Protein AF-A0AAD7NW38-F1 (afdb_monomer)

Organism: NCBI:txid1033252

Foldseek 3Di:
DDDPPDDDDPPDPPPVVPFKAFLLPQLALLLNLQQLLQVLVVQLCCCPVPVAHQQQQDSVQWIWGAPDPVRIHIGGDDSPDDPDPDDDDDDPPPPPQPDCLLQFALVCLVCVVPPPDDDDSLRVLSSSLSSLVCSQQQAALQSHGDPPRDPLSVCSRPDDHSVSNSVSNLVCLVDPDPDFGRNDDDPSRVLSSVLSNQSSPLSSVPDPDSSVSSVSNSVSSVVSSVVVVVPPPVVVVVSSVPHDDPDPPDPPPPPPPDDDDDDD

Solvent-accessible surface area (backbone atoms only — not comparable to full-atom values): 15874 Å² total; per-residue (Å²): 133,86,79,83,80,74,75,82,68,96,71,61,92,70,68,72,59,76,42,52,36,52,60,56,69,43,87,40,72,62,55,45,40,48,20,50,42,40,33,54,49,50,52,50,46,36,34,72,79,64,71,41,71,52,86,55,51,38,64,91,31,40,33,34,33,54,74,40,101,79,50,58,38,26,39,71,54,71,72,84,56,73,79,85,78,74,94,78,77,85,68,88,58,93,76,74,60,74,64,67,58,59,21,51,25,39,67,55,37,69,36,69,88,40,90,82,66,75,89,51,64,56,40,41,50,36,7,48,48,39,38,50,48,48,48,40,43,46,18,27,62,85,49,44,77,35,90,81,44,51,68,71,56,56,50,43,62,67,45,85,47,44,87,63,41,18,59,52,46,50,47,54,50,70,45,85,76,92,71,77,50,60,35,41,64,72,69,60,24,57,53,51,54,50,45,51,52,54,46,36,52,53,56,56,61,68,65,98,48,50,68,62,47,49,50,52,48,44,50,52,40,52,52,49,47,49,49,63,63,67,51,74,46,83,62,52,73,53,54,72,68,68,57,77,75,83,72,76,78,73,80,76,79,80,78,83,75,83,78,88,89,84,88,133

Nearest PDB structures (foldseek):
  6bfn-assembly2_B  TM=5.832E-01  e=2.012E-02  Homo sapiens
  7bmk-assembly1_B  TM=5.211E-01  e=1.143E-02  Homo sapiens
  6o8b-assembly1_B  TM=5.055E-01  e=2.740E-02  Homo sapiens
  6o8b-assembly1_A  TM=5.257E-01  e=6.913E-02  Homo sapiens
  3q4t-assembly1_A  TM=5.258E-01  e=7.662E-02  Homo sapiens

Sequence (264 aa):
MAVEIEPLPCHSPLVQRSRNLRLENARSAMDLLVALRDVASALKQLFVEHQILHRHITYDNVLIRSGADSGVAGVVVDLDFPNPTEGSSRTSTGLGLCDSLAFQSAKRLTNRVSHAHKHTLQEDLESLFCVLCWTCYGYDHTGGPDKYRPDWMETWITTRHAETAAPKKKSFLSTPSSSHINRYIGCQRDIMEDIIEQLRQTVKRNSSDPEKDCARFLTVVEEGIEEIRGERCGCVLQCNKALPSVVPCKPSELATTNSPDCIA

Radius of gyration: 20.19 Å; Cα contacts (8 Å, |Δi|>4): 301; chains: 1; bounding box: 56×66×52 Å

pLDDT: mean 74.21, std 22.45, range [25.02, 97.31]

InterPro domains:
  IPR011009 Protein kinase-like domain superfamily [SSF56112] (29-142)
  IPR040976 Fungal-type protein kinase [PF17667] (14-136)

Structure (mmCIF, N/CA/C/O backbone):
data_AF-A0AAD7NW38-F1
#
_entry.id   AF-A0AAD7NW38-F1
#
loop_
_atom_site.group_PDB
_atom_site.id
_atom_site.type_symbol
_atom_site.label_atom_id
_atom_site.label_alt_id
_atom_site.label_comp_id
_atom_site.label_asym_id
_atom_site.label_entity_id
_atom_site.label_seq_id
_atom_site.pdbx_PDB_ins_code
_atom_site.Cartn_x
_atom_site.Cartn_y
_atom_site.Cartn_z
_atom_site.occupancy
_atom_site.B_iso_or_equiv
_atom_site.auth_seq_id
_atom_site.auth_comp_id
_atom_site.auth_asym_id
_atom_site.auth_atom_id
_atom_site.pdbx_PDB_model_num
ATOM 1 N N . MET A 1 1 ? -20.690 -10.512 4.312 1.00 32.09 1 MET A N 1
ATOM 2 C CA . MET A 1 1 ? -19.690 -11.513 3.889 1.00 32.09 1 MET A CA 1
ATOM 3 C C . MET A 1 1 ? -18.792 -11.713 5.093 1.00 32.09 1 MET A C 1
ATOM 5 O O . MET A 1 1 ? -18.239 -10.727 5.555 1.00 32.09 1 MET A O 1
ATOM 9 N N . ALA A 1 2 ? -18.811 -12.896 5.707 1.00 25.02 2 ALA A N 1
ATOM 10 C CA . ALA A 1 2 ? -18.073 -13.143 6.941 1.00 25.02 2 ALA A CA 1
ATOM 11 C C . ALA A 1 2 ? -16.573 -13.169 6.634 1.00 25.02 2 ALA A C 1
ATOM 13 O O . ALA A 1 2 ? -16.150 -13.857 5.708 1.00 25.02 2 ALA A O 1
ATOM 14 N N . VAL A 1 3 ? -15.791 -12.406 7.386 1.00 35.28 3 VAL A N 1
ATOM 15 C CA . VAL A 1 3 ? -14.337 -12.523 7.365 1.00 35.28 3 VAL A CA 1
ATOM 16 C C . VAL A 1 3 ? -13.968 -13.678 8.271 1.00 35.28 3 VAL A C 1
ATOM 18 O O . VAL A 1 3 ? -14.223 -13.656 9.473 1.00 35.28 3 VAL A O 1
ATOM 21 N N . GLU A 1 4 ? -13.404 -14.718 7.669 1.00 31.94 4 GLU A N 1
ATOM 22 C CA . GLU A 1 4 ? -12.743 -15.783 8.407 1.00 31.94 4 GLU A CA 1
ATOM 23 C C . GLU A 1 4 ? -11.453 -15.230 9.013 1.00 31.94 4 GLU A C 1
ATOM 25 O O . GLU A 1 4 ? -10.380 -15.261 8.408 1.00 31.94 4 GLU A O 1
ATOM 30 N N . ILE A 1 5 ? -11.561 -14.731 10.241 1.00 40.12 5 ILE A N 1
ATOM 31 C CA . ILE A 1 5 ? -10.432 -14.714 11.164 1.00 40.12 5 ILE A CA 1
ATOM 32 C C . ILE A 1 5 ? -10.337 -16.146 11.698 1.00 40.12 5 ILE A C 1
ATOM 34 O O . ILE A 1 5 ? -10.954 -16.475 12.708 1.00 40.12 5 ILE A O 1
ATOM 38 N N . GLU A 1 6 ? -9.651 -17.036 10.976 1.00 35.94 6 GLU A N 1
ATOM 39 C CA . GLU A 1 6 ? -9.390 -18.385 11.488 1.00 35.94 6 GLU A CA 1
ATOM 40 C C . GLU A 1 6 ? -8.387 -18.297 12.652 1.00 35.94 6 GLU A C 1
ATOM 42 O O . GLU A 1 6 ? -7.235 -17.907 12.430 1.00 35.94 6 GLU A O 1
ATOM 47 N N . PRO A 1 7 ? -8.754 -18.689 13.887 1.00 32.47 7 PRO A N 1
ATOM 48 C CA . PRO A 1 7 ? -7.751 -19.039 14.879 1.00 32.47 7 PRO A CA 1
ATOM 49 C C . PRO A 1 7 ? -7.033 -20.293 14.377 1.00 32.47 7 PRO A C 1
ATOM 51 O O . PRO A 1 7 ? -7.692 -21.279 14.049 1.00 32.47 7 PRO A O 1
ATOM 54 N N . LEU A 1 8 ? -5.698 -20.256 14.301 1.00 37.16 8 LEU A N 1
ATOM 55 C CA . LEU A 1 8 ? -4.876 -21.400 13.893 1.00 37.16 8 LEU A CA 1
ATOM 56 C C . LEU A 1 8 ? -5.304 -22.657 14.674 1.00 37.16 8 LEU A C 1
ATOM 58 O O . LEU A 1 8 ? -5.052 -22.733 15.881 1.00 37.16 8 LEU A O 1
ATOM 62 N N . PRO A 1 9 ? -5.918 -23.665 14.024 1.00 34.34 9 PRO A N 1
ATOM 63 C CA . PRO A 1 9 ? -6.120 -24.954 14.652 1.00 34.34 9 PRO A CA 1
ATOM 64 C C . PRO A 1 9 ? -4.741 -25.574 14.853 1.00 34.34 9 PRO A C 1
ATOM 66 O O . PRO A 1 9 ? -3.885 -25.534 13.970 1.00 34.34 9 PRO A O 1
ATOM 69 N N . CYS A 1 10 ? -4.526 -26.180 16.011 1.00 33.19 10 CYS A N 1
ATOM 70 C CA . CYS A 1 10 ? -3.292 -26.838 16.444 1.00 33.19 10 CYS A CA 1
ATOM 71 C C . CYS A 1 10 ? -2.866 -28.069 15.604 1.00 33.19 10 CYS A C 1
ATOM 73 O O . CYS A 1 10 ? -2.115 -28.920 16.078 1.00 33.19 10 CYS A O 1
ATOM 75 N N . HIS A 1 11 ? -3.289 -28.169 14.344 1.00 37.94 11 HIS A N 1
ATOM 76 C CA . HIS A 1 11 ? -2.992 -29.275 13.447 1.00 37.94 11 HIS A CA 1
ATOM 77 C C . HIS A 1 11 ? -2.097 -28.818 12.285 1.00 37.94 11 HIS A C 1
ATOM 79 O O . HIS A 1 11 ? -2.542 -28.248 11.297 1.00 37.94 11 HIS A O 1
ATOM 85 N N . SER A 1 12 ? -0.806 -29.138 12.422 1.00 35.50 12 SER A N 1
ATOM 86 C CA . SER A 1 12 ? 0.178 -29.291 11.338 1.00 35.50 12 SER A CA 1
ATOM 87 C C . SER A 1 12 ? 0.488 -28.033 10.489 1.00 35.50 12 SER A C 1
ATOM 89 O O . SER A 1 12 ? -0.132 -27.819 9.446 1.00 35.50 12 SER A O 1
ATOM 91 N N . PRO A 1 13 ? 1.573 -27.287 10.801 1.00 42.47 13 PRO A N 1
ATOM 92 C CA . PRO A 1 13 ? 2.053 -26.096 10.065 1.00 42.47 13 PRO A CA 1
ATOM 93 C C . PRO A 1 13 ? 2.383 -26.279 8.567 1.00 42.47 13 PRO A C 1
ATOM 95 O O . PRO A 1 13 ? 2.829 -25.335 7.908 1.00 42.47 13 PRO A O 1
ATOM 98 N N . LEU A 1 14 ? 2.243 -27.494 8.035 1.00 37.75 14 LEU A N 1
ATOM 99 C CA . LEU A 1 14 ? 2.680 -27.887 6.697 1.00 37.75 14 LEU A CA 1
ATOM 100 C C . LEU A 1 14 ? 1.544 -27.916 5.663 1.00 37.75 14 LEU A C 1
ATOM 102 O O . LEU A 1 14 ? 1.830 -27.784 4.478 1.00 37.75 14 LEU A O 1
ATOM 106 N N . VAL A 1 15 ? 0.276 -28.029 6.076 1.00 39.69 15 VAL A N 1
ATOM 107 C CA . VAL A 1 15 ? -0.856 -28.187 5.133 1.00 39.69 15 VAL A CA 1
ATOM 108 C C . VAL A 1 15 ? -1.467 -26.839 4.719 1.00 39.69 15 VAL A C 1
ATOM 110 O O . VAL A 1 15 ? -1.897 -26.671 3.581 1.00 39.69 15 VAL A O 1
ATOM 113 N N . GLN A 1 16 ? -1.447 -25.831 5.598 1.00 41.38 16 GLN A N 1
ATOM 114 C CA . GLN A 1 16 ? -2.029 -24.504 5.324 1.00 41.38 16 GLN A CA 1
ATOM 115 C C . GLN A 1 16 ? -1.111 -23.612 4.463 1.00 41.38 16 GLN A C 1
ATOM 117 O O . GLN A 1 16 ? -1.579 -22.731 3.743 1.00 41.38 16 GLN A O 1
ATOM 122 N N . ARG A 1 17 ? 0.204 -23.888 4.454 1.00 43.59 17 ARG A N 1
ATOM 123 C CA . ARG A 1 17 ? 1.192 -23.198 3.601 1.00 43.59 17 ARG A CA 1
ATOM 124 C C . ARG A 1 17 ? 1.035 -23.493 2.107 1.00 43.59 17 ARG A C 1
ATOM 126 O O . ARG A 1 17 ? 1.549 -22.736 1.296 1.00 43.59 17 ARG A O 1
ATOM 133 N N . SER A 1 18 ? 0.317 -24.549 1.727 1.00 49.69 18 SER A N 1
ATOM 134 C CA . SER A 1 18 ? 0.239 -25.007 0.334 1.00 49.69 18 SER A CA 1
ATOM 135 C C . SER A 1 18 ? -0.672 -24.160 -0.568 1.00 49.69 18 SER A C 1
ATOM 137 O O . SER A 1 18 ? -0.635 -24.340 -1.782 1.00 49.69 18 SER A O 1
ATOM 139 N N . ARG A 1 19 ? -1.491 -23.249 -0.014 1.00 65.19 19 ARG A N 1
ATOM 140 C CA . ARG A 1 19 ? -2.414 -22.388 -0.792 1.00 65.19 19 ARG A CA 1
ATOM 141 C C . ARG A 1 19 ? -2.110 -20.893 -0.724 1.00 65.19 19 ARG A C 1
ATOM 143 O O . ARG A 1 19 ? -2.728 -20.126 -1.461 1.00 65.19 19 ARG A O 1
ATOM 150 N N . ASN A 1 20 ? -1.187 -20.485 0.143 1.00 80.19 20 ASN A N 1
ATOM 151 C CA . ASN A 1 20 ? -0.827 -19.085 0.319 1.00 80.19 20 ASN A CA 1
ATOM 152 C C . ASN A 1 20 ? 0.439 -18.775 -0.482 1.00 80.19 20 ASN A C 1
ATOM 154 O O . ASN A 1 20 ? 1.489 -19.381 -0.282 1.00 80.19 20 ASN A O 1
ATOM 158 N N . LEU A 1 21 ? 0.320 -17.816 -1.385 1.00 81.81 21 LEU A N 1
ATOM 159 C CA . LEU A 1 21 ? 1.383 -17.269 -2.203 1.00 81.81 21 LEU A CA 1
ATOM 160 C C . LEU A 1 21 ? 1.809 -15.927 -1.616 1.00 81.81 21 LEU A C 1
ATOM 162 O O . LEU A 1 21 ? 0.999 -15.170 -1.088 1.00 81.81 21 LEU A O 1
ATOM 166 N N . ARG A 1 22 ? 3.095 -15.622 -1.720 1.00 84.06 22 ARG A N 1
ATOM 167 C CA . ARG A 1 22 ? 3.600 -14.282 -1.419 1.00 84.06 22 ARG A CA 1
ATOM 168 C C . ARG A 1 22 ? 3.262 -13.313 -2.570 1.00 84.06 22 ARG A C 1
ATOM 170 O O . ARG A 1 22 ? 2.998 -13.762 -3.689 1.00 84.06 22 ARG A O 1
ATOM 177 N N . LEU A 1 23 ? 3.255 -12.005 -2.307 1.00 85.12 23 LEU A N 1
ATOM 178 C CA . LEU A 1 23 ? 2.785 -10.989 -3.264 1.00 85.12 23 LEU A CA 1
ATOM 179 C C . LEU A 1 23 ? 3.614 -10.899 -4.559 1.00 85.12 23 LEU A C 1
ATOM 181 O O . LEU A 1 23 ? 3.056 -10.617 -5.617 1.00 85.12 23 LEU A O 1
ATOM 185 N N . GLU A 1 24 ? 4.914 -11.194 -4.528 1.00 80.69 24 GLU A N 1
ATOM 186 C CA . GLU A 1 24 ? 5.760 -11.305 -5.725 1.00 80.69 24 GLU A CA 1
ATOM 187 C C . GLU A 1 24 ? 5.318 -12.422 -6.669 1.00 80.69 24 GLU A C 1
ATOM 189 O O . GLU A 1 24 ? 5.590 -12.341 -7.866 1.00 80.69 24 GLU A O 1
ATOM 194 N N . ASN A 1 25 ? 4.588 -13.415 -6.159 1.00 83.94 25 ASN A N 1
ATOM 195 C CA . ASN A 1 25 ? 4.027 -14.508 -6.948 1.00 83.94 25 ASN A CA 1
ATOM 196 C C . ASN A 1 25 ? 2.603 -14.207 -7.453 1.00 83.94 25 ASN A C 1
ATOM 198 O O . ASN A 1 25 ? 1.947 -15.099 -7.997 1.00 83.94 25 ASN A O 1
ATOM 202 N N . ALA A 1 26 ? 2.103 -12.974 -7.285 1.00 85.31 26 ALA A N 1
ATOM 203 C CA . ALA A 1 26 ? 0.862 -12.536 -7.919 1.00 85.31 26 ALA A CA 1
ATOM 204 C C . ALA A 1 26 ? 0.974 -12.691 -9.441 1.00 85.31 26 ALA A C 1
ATOM 206 O O . ALA A 1 26 ? 1.888 -12.137 -10.056 1.00 85.31 26 ALA A O 1
ATOM 207 N N . ARG A 1 27 ? 0.024 -13.411 -10.050 1.00 82.38 27 ARG A N 1
ATOM 208 C CA . ARG A 1 27 ? 0.042 -13.718 -11.491 1.00 82.38 27 ARG A CA 1
ATOM 209 C C . ARG A 1 27 ? -0.454 -12.565 -12.355 1.00 82.38 27 ARG A C 1
ATOM 211 O O . ARG A 1 27 ? -0.491 -12.685 -13.567 1.00 82.38 27 ARG A O 1
ATOM 218 N N . SER A 1 28 ? -0.943 -11.484 -11.770 1.00 88.06 28 SER A N 1
ATOM 219 C CA . SER A 1 28 ? -1.396 -10.318 -12.522 1.00 88.06 28 SER A CA 1
ATOM 220 C C . SER A 1 28 ? -1.527 -9.117 -11.595 1.00 88.06 28 SER A C 1
ATOM 222 O O . SER A 1 28 ? -1.593 -9.271 -10.373 1.00 88.06 28 SER A O 1
ATOM 224 N N . ALA A 1 29 ? -1.617 -7.924 -12.185 1.00 91.62 29 ALA A N 1
ATOM 225 C CA . ALA A 1 29 ? -2.003 -6.718 -11.460 1.00 91.62 29 ALA A CA 1
ATOM 226 C C . ALA A 1 29 ? -3.375 -6.893 -10.780 1.00 91.62 29 ALA A C 1
ATOM 228 O O . ALA A 1 29 ? -3.543 -6.492 -9.634 1.00 91.62 29 ALA A O 1
ATOM 229 N N . MET A 1 30 ? -4.312 -7.595 -11.433 1.00 90.94 30 MET A N 1
ATOM 230 C CA . MET A 1 30 ? -5.616 -7.946 -10.860 1.00 90.94 30 MET A CA 1
ATOM 231 C C . MET A 1 30 ? -5.479 -8.756 -9.564 1.00 90.94 30 MET A C 1
ATOM 233 O O . MET A 1 30 ? -6.071 -8.389 -8.554 1.00 90.94 30 MET A O 1
ATOM 237 N N . ASP A 1 31 ? -4.675 -9.827 -9.566 1.00 90.19 31 ASP A N 1
ATOM 238 C CA . ASP A 1 31 ? -4.466 -10.667 -8.375 1.00 90.19 31 ASP A CA 1
ATOM 239 C C . ASP A 1 31 ? -3.862 -9.847 -7.219 1.00 90.19 31 ASP A C 1
ATOM 241 O O . ASP A 1 31 ? -4.254 -10.021 -6.064 1.00 90.19 31 ASP A O 1
ATOM 245 N N . LEU A 1 32 ? -2.939 -8.925 -7.526 1.00 93.12 32 LEU A N 1
ATOM 246 C CA . LEU A 1 32 ? -2.335 -8.039 -6.530 1.00 93.12 32 LEU A CA 1
ATOM 247 C C . LEU A 1 32 ? -3.345 -7.033 -5.959 1.00 93.12 32 LEU A C 1
ATOM 249 O O . LEU A 1 32 ? -3.402 -6.863 -4.742 1.00 93.12 32 LEU A O 1
ATOM 253 N N . LEU A 1 33 ? -4.145 -6.379 -6.805 1.00 94.50 33 LEU A N 1
ATOM 254 C CA . LEU A 1 33 ? -5.143 -5.403 -6.356 1.00 94.50 33 LEU A CA 1
ATOM 255 C C . LEU A 1 33 ? -6.278 -6.062 -5.569 1.00 94.50 33 LEU A C 1
ATOM 257 O O . LEU A 1 33 ? -6.704 -5.521 -4.552 1.00 94.50 33 LEU A O 1
ATOM 261 N N . VAL A 1 34 ? -6.727 -7.251 -5.978 1.00 92.94 34 VAL A N 1
ATOM 262 C CA . VAL A 1 34 ? -7.696 -8.046 -5.208 1.00 92.94 34 VAL A CA 1
ATOM 263 C C . VAL A 1 34 ? -7.133 -8.370 -3.826 1.00 92.94 34 VAL A C 1
ATOM 265 O O . VAL A 1 34 ? -7.813 -8.150 -2.824 1.00 92.94 34 VAL A O 1
ATOM 268 N N . ALA A 1 35 ? -5.874 -8.811 -3.751 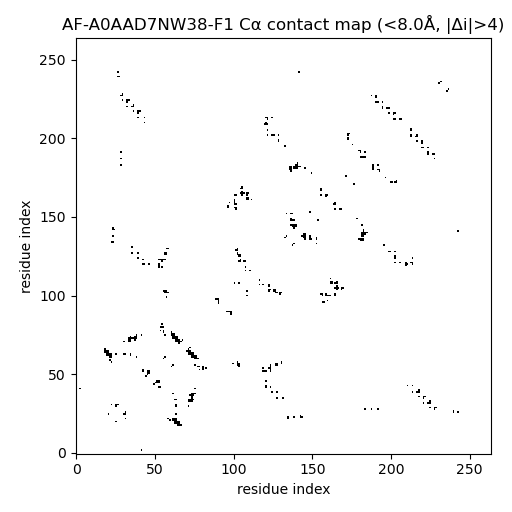1.00 92.94 35 ALA A N 1
ATOM 269 C CA . ALA A 1 35 ? -5.244 -9.088 -2.468 1.00 92.94 35 ALA A CA 1
ATOM 270 C C . ALA A 1 35 ? -5.132 -7.831 -1.589 1.00 92.94 35 ALA A C 1
ATOM 272 O O . ALA A 1 35 ? -5.417 -7.876 -0.392 1.00 92.94 35 ALA A O 1
ATOM 273 N N . LEU A 1 36 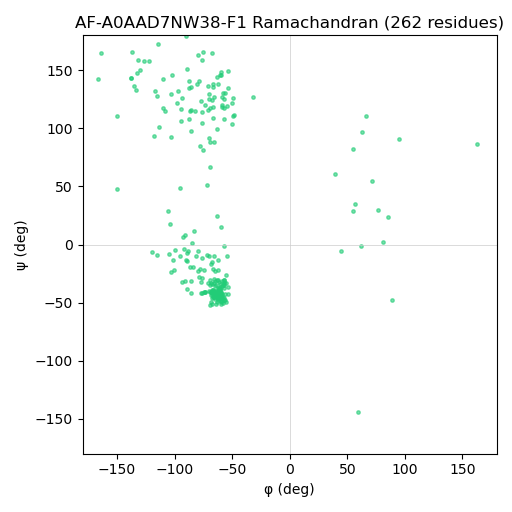? -4.771 -6.696 -2.190 1.00 95.62 36 LEU A N 1
ATOM 274 C CA . LEU A 1 36 ? -4.682 -5.406 -1.514 1.00 95.62 36 LEU A CA 1
ATOM 275 C C . LEU A 1 36 ? -6.042 -4.946 -0.961 1.00 95.62 36 LEU A C 1
ATOM 277 O O . LEU A 1 36 ? -6.113 -4.512 0.191 1.00 95.62 36 LEU A O 1
ATOM 281 N N . ARG A 1 37 ? -7.117 -5.076 -1.751 1.00 96.06 37 ARG A N 1
ATOM 282 C CA . ARG A 1 37 ? -8.497 -4.752 -1.353 1.00 96.06 37 ARG A CA 1
ATOM 283 C C . ARG A 1 37 ? -8.936 -5.586 -0.158 1.00 96.06 37 ARG A C 1
ATOM 285 O O . ARG A 1 37 ? -9.472 -5.041 0.807 1.00 96.06 37 ARG A O 1
ATOM 292 N N . ASP A 1 38 ? -8.720 -6.896 -0.220 1.00 94.62 38 ASP A N 1
ATOM 293 C CA . ASP A 1 38 ? -9.172 -7.818 0.823 1.00 94.62 38 ASP A CA 1
ATOM 294 C C . ASP A 1 38 ? -8.429 -7.562 2.137 1.00 94.62 38 ASP A C 1
ATOM 296 O O . ASP A 1 38 ? -9.043 -7.517 3.202 1.00 94.62 38 ASP A O 1
ATOM 300 N N . VAL A 1 39 ? -7.125 -7.287 2.065 1.00 94.69 39 VAL A N 1
ATOM 301 C CA . VAL A 1 39 ? -6.311 -6.938 3.237 1.00 94.69 39 VAL A CA 1
ATOM 302 C C . VAL A 1 39 ? -6.737 -5.592 3.825 1.00 94.69 39 VAL A C 1
ATOM 304 O O . VAL A 1 39 ? -6.915 -5.489 5.037 1.00 94.69 39 VAL A O 1
ATOM 307 N N . ALA A 1 40 ? -6.961 -4.567 2.998 1.00 95.38 40 ALA A N 1
ATOM 308 C CA . ALA A 1 40 ? -7.460 -3.275 3.471 1.00 95.38 40 ALA A CA 1
ATOM 309 C C . ALA A 1 40 ? -8.861 -3.396 4.103 1.00 95.38 40 ALA A C 1
ATOM 311 O O . ALA A 1 40 ? -9.137 -2.773 5.130 1.00 95.38 40 ALA A O 1
ATOM 312 N N . SER A 1 41 ? -9.723 -4.246 3.540 1.00 94.94 41 SER A N 1
ATOM 313 C CA . SER A 1 41 ? -11.054 -4.540 4.082 1.00 94.94 41 SER A CA 1
ATOM 314 C C . SER A 1 41 ? -10.971 -5.266 5.425 1.00 94.94 41 SER A C 1
ATOM 316 O O . SER A 1 41 ? -11.671 -4.893 6.364 1.00 94.94 41 SER A O 1
ATOM 318 N N . ALA A 1 42 ? -10.072 -6.246 5.550 1.00 92.62 42 ALA A N 1
ATOM 319 C CA . ALA A 1 42 ? -9.819 -6.951 6.803 1.00 92.62 42 ALA A CA 1
ATOM 320 C C . ALA A 1 42 ? -9.286 -6.001 7.888 1.00 92.62 42 ALA A C 1
ATOM 322 O O . ALA A 1 42 ? -9.768 -6.029 9.017 1.00 92.62 42 ALA A O 1
ATOM 323 N N . LEU A 1 43 ? -8.357 -5.102 7.546 1.00 92.38 43 LEU A N 1
ATOM 324 C CA . LEU A 1 43 ? -7.864 -4.068 8.463 1.00 92.38 43 LEU A CA 1
ATOM 325 C C . LEU A 1 43 ? -8.983 -3.141 8.946 1.00 92.38 43 LEU A C 1
ATOM 327 O O . LEU A 1 43 ? -9.074 -2.852 10.141 1.00 92.38 43 LEU A O 1
ATOM 331 N N . LYS A 1 44 ? -9.854 -2.699 8.032 1.00 93.69 44 LYS A N 1
ATOM 332 C CA . LYS A 1 44 ? -11.024 -1.887 8.376 1.00 93.69 44 LYS A CA 1
ATOM 333 C C . LYS A 1 44 ? -11.930 -2.616 9.354 1.00 93.69 44 LYS A C 1
ATOM 335 O O . LYS A 1 44 ? -12.345 -2.032 10.348 1.00 93.69 44 LYS A O 1
ATOM 340 N N . GLN A 1 45 ? -12.244 -3.873 9.073 1.00 92.06 45 GLN A N 1
ATOM 341 C CA . GLN A 1 45 ? -13.166 -4.638 9.894 1.00 92.06 45 GLN A CA 1
ATOM 342 C C . GLN A 1 45 ? -12.581 -4.950 11.274 1.00 92.06 45 GLN A C 1
ATOM 344 O O . GLN A 1 45 ? -13.264 -4.749 12.274 1.00 92.06 45 GLN A O 1
ATOM 349 N N . LEU A 1 46 ? -11.307 -5.350 11.349 1.00 89.94 46 LEU A N 1
ATOM 350 C CA . LEU A 1 46 ? -10.588 -5.521 12.615 1.00 89.94 46 LEU A CA 1
ATOM 351 C C . LEU A 1 46 ? -10.669 -4.255 13.473 1.00 89.94 46 LEU A C 1
ATOM 353 O O . LEU A 1 46 ? -10.933 -4.331 14.674 1.00 89.94 46 LEU A O 1
ATOM 357 N N . PHE A 1 47 ? -10.503 -3.087 12.852 1.00 89.88 47 PHE A N 1
ATOM 358 C CA . PHE A 1 47 ? -10.614 -1.815 13.547 1.00 89.88 47 PHE A CA 1
ATOM 359 C C . PHE A 1 47 ? -12.055 -1.512 13.982 1.00 89.88 47 PHE A C 1
ATOM 361 O O . PHE A 1 47 ? -12.286 -1.247 15.158 1.00 89.88 47 PHE A O 1
ATOM 368 N N . VAL A 1 48 ? -13.027 -1.575 13.071 1.00 89.44 48 VAL A N 1
ATOM 369 C CA . VAL A 1 48 ? -14.420 -1.182 13.339 1.00 89.44 48 VAL A CA 1
ATOM 370 C C . VAL A 1 48 ? -15.102 -2.144 14.314 1.00 89.44 48 VAL A C 1
ATOM 372 O O . VAL A 1 48 ? -15.685 -1.701 15.302 1.00 89.44 48 VAL A O 1
ATOM 375 N N . GLU A 1 49 ? -15.012 -3.450 14.069 1.00 89.69 49 GLU A N 1
ATOM 376 C CA . GLU A 1 49 ? -15.762 -4.470 14.815 1.00 89.69 49 GLU A CA 1
ATOM 377 C C . GLU A 1 49 ? -15.049 -4.912 16.094 1.00 89.69 49 GLU A C 1
ATOM 379 O O . GLU A 1 49 ? -15.704 -5.246 17.082 1.00 89.69 49 GLU A O 1
ATOM 384 N N . HIS A 1 50 ? -13.714 -4.898 16.098 1.00 86.06 50 HIS A N 1
ATOM 385 C CA . HIS A 1 50 ? -12.928 -5.453 17.201 1.00 86.06 50 HIS A CA 1
ATOM 386 C C . HIS A 1 50 ? -12.014 -4.437 17.892 1.00 86.06 50 HIS A C 1
ATOM 388 O O . HIS A 1 50 ? -11.424 -4.769 18.918 1.00 86.06 50 HIS A O 1
ATOM 394 N N . GLN A 1 51 ? -11.896 -3.205 17.378 1.00 86.38 51 GLN A N 1
ATOM 395 C CA . GLN A 1 51 ? -10.942 -2.199 17.872 1.00 86.38 51 GLN A CA 1
ATOM 396 C C . GLN A 1 51 ? -9.490 -2.718 17.871 1.00 86.3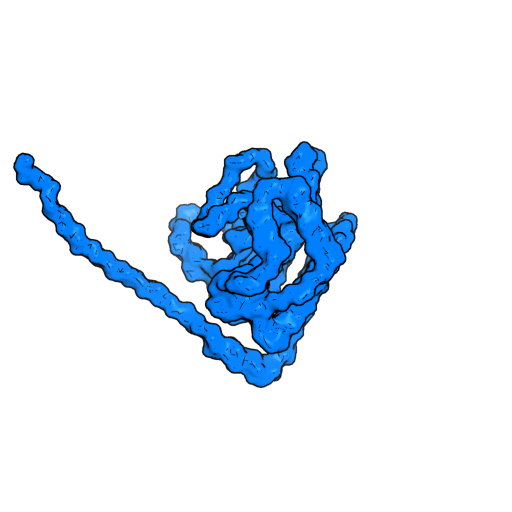8 51 GLN A C 1
ATOM 398 O O . GLN A 1 51 ? -8.650 -2.293 18.671 1.00 86.38 51 GLN A O 1
ATOM 403 N N . ILE A 1 52 ? -9.190 -3.642 16.953 1.00 86.50 52 ILE A N 1
ATOM 404 C CA . ILE A 1 52 ? -7.874 -4.247 16.767 1.00 86.50 52 ILE A CA 1
ATOM 405 C C . ILE A 1 52 ? -7.154 -3.516 15.635 1.00 86.50 52 ILE A C 1
ATOM 407 O O . ILE A 1 52 ? -7.695 -3.296 14.556 1.00 86.50 52 ILE A O 1
ATOM 411 N N . LEU A 1 53 ? -5.900 -3.160 15.897 1.00 87.56 53 LEU A N 1
ATOM 412 C CA . LEU A 1 53 ? -4.958 -2.664 14.898 1.00 87.56 53 LEU A CA 1
ATOM 413 C C . LEU A 1 53 ? -3.892 -3.726 14.690 1.00 87.56 53 LEU A C 1
ATOM 415 O O . LEU A 1 53 ? -3.446 -4.326 15.669 1.00 87.56 53 LEU A O 1
ATOM 419 N N . HIS A 1 54 ? -3.440 -3.909 13.455 1.00 85.88 54 HIS A N 1
ATOM 420 C CA . HIS A 1 54 ? -2.484 -4.965 13.148 1.00 85.88 54 HIS A CA 1
ATOM 421 C C . HIS A 1 54 ? -1.085 -4.634 13.668 1.00 85.88 54 HIS A C 1
ATOM 423 O O . HIS A 1 54 ? -0.387 -5.512 14.170 1.00 85.88 54 HIS A O 1
ATOM 429 N N . ARG A 1 55 ? -0.635 -3.378 13.533 1.00 85.94 55 ARG A N 1
ATOM 430 C CA . ARG A 1 55 ? 0.662 -2.878 14.043 1.00 85.94 55 ARG A CA 1
ATOM 431 C C . ARG A 1 55 ? 1.906 -3.543 13.455 1.00 85.94 55 ARG A C 1
ATOM 433 O O . ARG A 1 55 ? 3.018 -3.143 13.809 1.00 85.94 55 ARG A O 1
ATOM 440 N N . HIS A 1 56 ? 1.775 -4.516 12.563 1.00 83.25 56 HIS A N 1
ATOM 441 C CA . HIS A 1 56 ? 2.906 -5.249 11.997 1.00 83.25 56 HIS A CA 1
ATOM 442 C C . HIS A 1 56 ? 2.632 -5.735 10.570 1.00 83.25 56 HIS A C 1
ATOM 444 O O . HIS A 1 56 ? 2.895 -6.878 10.202 1.00 83.25 56 HIS A O 1
ATOM 450 N N . ILE A 1 57 ? 2.119 -4.823 9.743 1.00 88.62 57 ILE A N 1
ATOM 451 C CA . ILE A 1 57 ? 2.008 -5.052 8.306 1.00 88.62 57 ILE A CA 1
ATOM 452 C C . ILE A 1 57 ? 3.401 -5.021 7.688 1.00 88.62 57 ILE A C 1
ATOM 454 O O . ILE A 1 57 ? 4.101 -4.006 7.708 1.00 88.62 57 ILE A O 1
ATOM 458 N N . THR A 1 58 ? 3.796 -6.164 7.146 1.00 86.94 58 THR A N 1
ATOM 459 C CA . THR A 1 58 ? 5.051 -6.358 6.432 1.00 86.94 58 THR A CA 1
ATOM 460 C C . THR A 1 58 ? 4.793 -7.189 5.189 1.00 86.94 58 THR A C 1
ATOM 462 O O . THR A 1 58 ? 3.756 -7.835 5.051 1.00 86.94 58 THR A O 1
ATOM 465 N N . TYR A 1 59 ? 5.768 -7.198 4.292 1.00 84.75 59 TYR A N 1
ATOM 466 C CA . TYR A 1 59 ? 5.722 -8.020 3.095 1.00 84.75 59 TYR A CA 1
ATOM 467 C C . TYR A 1 59 ? 5.554 -9.527 3.371 1.00 84.75 59 TYR A C 1
ATOM 469 O O . TYR A 1 59 ? 4.944 -10.225 2.571 1.00 84.75 59 TYR A O 1
ATOM 477 N N . ASP A 1 60 ? 6.067 -10.032 4.498 1.00 82.44 60 ASP A N 1
ATOM 478 C CA . ASP A 1 60 ? 5.938 -11.447 4.872 1.00 82.44 60 ASP A CA 1
ATOM 479 C C . ASP A 1 60 ? 4.544 -11.792 5.434 1.00 82.44 60 ASP A C 1
ATOM 481 O O . ASP A 1 60 ? 4.139 -12.955 5.396 1.00 82.44 60 ASP A O 1
ATOM 485 N N . ASN A 1 61 ? 3.804 -10.787 5.916 1.00 85.81 61 ASN A N 1
ATOM 486 C CA . ASN A 1 61 ? 2.526 -10.958 6.614 1.00 85.81 61 ASN A CA 1
ATOM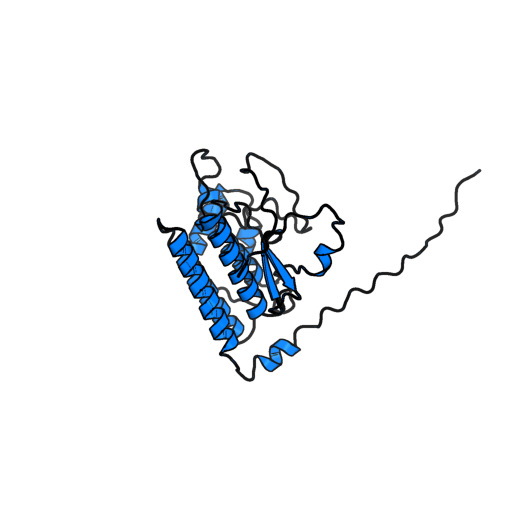 487 C C . ASN A 1 61 ? 1.303 -10.709 5.722 1.00 85.81 61 ASN A C 1
ATOM 489 O O . ASN A 1 61 ? 0.168 -10.919 6.149 1.00 85.81 61 ASN A O 1
ATOM 493 N N . VAL A 1 62 ? 1.521 -10.275 4.480 1.00 89.12 62 VAL A N 1
ATOM 494 C CA . VAL A 1 62 ? 0.466 -10.077 3.485 1.00 89.12 62 VAL A CA 1
ATOM 495 C C . VAL A 1 62 ? 0.603 -11.147 2.408 1.00 89.12 62 VAL A C 1
ATOM 497 O O . VAL A 1 62 ? 1.615 -11.223 1.714 1.00 89.12 62 VAL A O 1
ATOM 500 N N . LEU A 1 63 ? -0.420 -11.986 2.278 1.00 89.38 63 LEU A N 1
ATOM 501 C CA . LEU A 1 63 ? -0.410 -13.182 1.443 1.00 89.38 63 LEU A CA 1
ATOM 502 C C . LEU A 1 63 ? -1.595 -13.197 0.473 1.00 89.38 63 LEU A C 1
ATOM 504 O O . LEU A 1 63 ? -2.632 -12.578 0.698 1.00 89.38 63 LEU A O 1
ATOM 508 N N . ILE A 1 64 ? -1.442 -13.967 -0.597 1.00 87.38 64 ILE A N 1
ATOM 509 C CA . ILE A 1 64 ? -2.462 -14.261 -1.598 1.00 87.38 64 ILE A CA 1
ATOM 510 C C . ILE A 1 64 ? -2.899 -15.711 -1.414 1.00 87.38 64 ILE A C 1
ATOM 512 O O . ILE A 1 64 ? -2.126 -16.634 -1.650 1.00 87.38 64 ILE A O 1
ATOM 516 N N . ARG A 1 65 ? -4.148 -15.946 -1.037 1.00 87.06 65 ARG A N 1
ATOM 517 C CA . ARG A 1 65 ? -4.745 -17.281 -0.989 1.00 87.06 65 ARG A CA 1
ATOM 518 C C . ARG A 1 65 ? -5.296 -17.640 -2.365 1.00 87.06 65 ARG A C 1
ATOM 520 O O . ARG A 1 65 ? -6.228 -17.003 -2.853 1.00 87.06 65 ARG A O 1
ATOM 527 N N . SER A 1 66 ? -4.734 -18.672 -2.988 1.00 75.19 66 SER A N 1
ATOM 528 C CA . SER A 1 66 ? -5.255 -19.231 -4.239 1.00 75.19 66 SER A CA 1
ATOM 529 C C . SER A 1 66 ? -6.312 -20.299 -3.943 1.00 75.19 66 SER A C 1
ATOM 531 O O . SER A 1 66 ? -6.143 -21.108 -3.029 1.00 75.19 66 SER A O 1
ATOM 533 N N . GLY A 1 67 ? -7.383 -20.334 -4.740 1.00 66.31 67 GLY A N 1
ATOM 534 C CA . GLY A 1 67 ? -8.476 -21.303 -4.582 1.00 66.31 67 GLY A CA 1
ATOM 535 C C . GLY A 1 67 ? -9.553 -20.890 -3.575 1.00 66.31 67 GLY A C 1
ATOM 536 O O . GLY A 1 67 ? -10.222 -2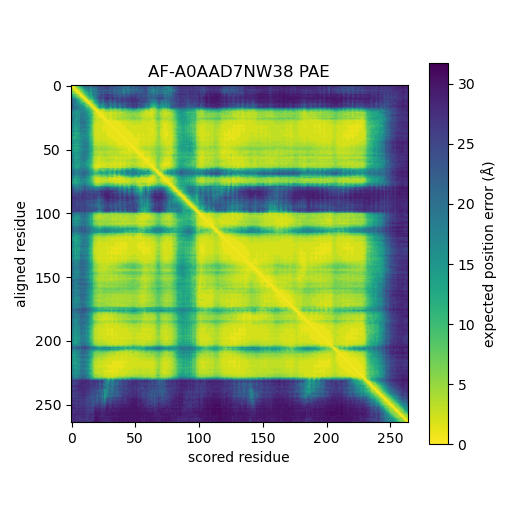1.759 -3.027 1.00 66.31 67 GLY A O 1
ATOM 537 N N . ALA A 1 68 ? -9.702 -19.588 -3.316 1.00 61.97 68 ALA A N 1
ATOM 538 C CA . ALA A 1 68 ? -10.908 -19.045 -2.689 1.00 61.97 68 ALA A CA 1
ATOM 539 C C . ALA A 1 68 ? -12.114 -19.185 -3.639 1.00 61.97 68 ALA A C 1
ATOM 541 O O . ALA A 1 68 ? -11.921 -19.365 -4.843 1.00 61.97 68 ALA A O 1
ATOM 542 N N . ASP A 1 69 ? -13.342 -19.031 -3.137 1.00 55.81 69 ASP A N 1
ATOM 543 C CA . ASP A 1 69 ? -14.568 -19.101 -3.955 1.00 55.81 69 ASP A CA 1
ATOM 544 C C . ASP A 1 69 ? -14.553 -18.109 -5.142 1.00 55.81 69 ASP A C 1
ATOM 546 O O . ASP A 1 69 ? -15.150 -18.358 -6.188 1.00 55.81 69 ASP A O 1
ATOM 550 N N . SER A 1 70 ? -13.807 -17.005 -5.009 1.00 56.34 70 SER A N 1
ATOM 551 C CA . SER A 1 70 ? -13.546 -15.976 -6.029 1.00 56.34 70 SER A CA 1
ATOM 552 C C . SER A 1 70 ? -12.273 -16.200 -6.868 1.00 56.34 70 SER A C 1
ATOM 554 O O . SER A 1 70 ? -11.880 -15.328 -7.641 1.00 56.34 70 SER A O 1
ATOM 556 N N . GLY A 1 71 ? -11.587 -17.334 -6.709 1.00 70.19 71 GLY A N 1
ATOM 557 C CA . GLY A 1 71 ? -10.320 -17.685 -7.363 1.00 70.19 71 GLY A CA 1
ATOM 558 C C . GLY A 1 71 ? -9.073 -17.235 -6.592 1.00 70.19 71 GLY A C 1
ATOM 559 O O . GLY A 1 71 ? -8.160 -18.039 -6.376 1.00 70.19 71 GLY A O 1
ATOM 560 N N . VAL A 1 72 ? -9.043 -15.982 -6.137 1.00 80.31 72 VAL A N 1
ATOM 561 C CA . VAL A 1 72 ? -7.959 -15.391 -5.334 1.00 80.31 72 VAL A CA 1
ATOM 562 C C . VAL A 1 72 ? -8.549 -14.540 -4.208 1.00 80.31 72 VAL A C 1
ATOM 564 O O . VAL A 1 72 ? -9.565 -13.877 -4.421 1.00 80.31 72 VAL A O 1
ATOM 567 N N . ALA A 1 73 ? -7.912 -14.565 -3.035 1.00 86.00 73 ALA A N 1
ATOM 568 C CA . ALA A 1 73 ? -8.218 -13.678 -1.915 1.00 86.00 73 ALA A CA 1
ATOM 569 C C . ALA A 1 73 ? -6.941 -13.166 -1.234 1.00 86.00 73 ALA A C 1
ATOM 571 O O . ALA A 1 73 ? -5.966 -13.907 -1.096 1.00 86.00 73 ALA A O 1
ATOM 572 N N . GLY A 1 74 ? -6.945 -11.918 -0.778 1.00 88.50 74 GLY A N 1
ATOM 573 C CA . GLY A 1 74 ? -5.894 -11.385 0.090 1.00 88.50 74 GLY A CA 1
ATOM 574 C C . GLY A 1 74 ? -6.079 -11.827 1.534 1.00 88.50 74 GLY A C 1
ATOM 575 O O . GLY A 1 74 ? -7.196 -11.878 2.042 1.00 88.50 74 GLY A O 1
ATOM 576 N N . VAL A 1 75 ? -4.980 -12.142 2.209 1.00 88.81 75 VAL A N 1
ATOM 577 C CA . VAL A 1 75 ? -4.981 -12.540 3.616 1.00 88.81 75 VAL A CA 1
ATOM 578 C C . VAL A 1 75 ? -3.886 -11.785 4.335 1.00 88.81 75 VAL A C 1
ATOM 580 O O . VAL A 1 75 ? -2.743 -11.745 3.881 1.00 88.81 75 VAL A O 1
ATOM 583 N N . VAL A 1 76 ? -4.236 -11.232 5.486 1.00 86.56 76 VAL A N 1
ATOM 584 C CA . VAL A 1 76 ? -3.266 -10.714 6.436 1.00 86.56 76 VAL A CA 1
ATOM 585 C C . VAL A 1 76 ? -3.124 -11.709 7.584 1.00 86.56 76 VAL A C 1
ATOM 587 O O . VAL A 1 76 ? -4.124 -12.202 8.107 1.00 86.56 76 VAL A O 1
ATOM 590 N N . VAL A 1 77 ? -1.890 -12.075 7.912 1.00 85.31 77 VAL A N 1
ATOM 591 C CA . VAL A 1 77 ? -1.563 -13.006 9.002 1.00 85.31 77 VAL A CA 1
ATOM 592 C C . VAL A 1 77 ? -0.794 -12.274 10.092 1.00 85.31 77 VAL A C 1
ATOM 594 O O . VAL A 1 77 ? -0.354 -11.153 9.872 1.00 85.31 77 VAL A O 1
ATOM 597 N N . ASP A 1 78 ? -0.559 -12.946 11.221 1.00 77.69 78 ASP A N 1
ATOM 598 C CA . ASP A 1 78 ? 0.340 -12.452 12.270 1.00 77.69 78 ASP A CA 1
ATOM 599 C C . ASP A 1 78 ? -0.225 -11.245 13.049 1.00 77.69 78 ASP A C 1
ATOM 601 O O . ASP A 1 78 ? 0.385 -10.182 13.169 1.00 77.69 78 ASP A O 1
ATOM 605 N N . LEU A 1 79 ? -1.433 -11.438 13.597 1.00 69.75 79 LEU A N 1
ATOM 606 C CA . LEU A 1 79 ? -2.148 -10.463 14.433 1.00 69.75 79 LEU A CA 1
ATOM 607 C C . LEU A 1 79 ? -1.531 -10.292 15.840 1.00 69.75 79 LEU A C 1
ATOM 609 O O . LEU A 1 79 ? -1.900 -9.366 16.563 1.00 69.75 79 LEU A O 1
ATOM 613 N N . ASP A 1 80 ? -0.575 -11.146 16.220 1.00 55.19 80 ASP A N 1
ATOM 614 C CA . ASP A 1 80 ? -0.030 -11.268 17.578 1.00 55.19 80 ASP A CA 1
ATOM 615 C C . ASP A 1 80 ? 1.260 -10.457 17.792 1.00 55.19 80 ASP A C 1
ATOM 617 O O . ASP A 1 80 ? 2.241 -10.950 18.351 1.00 55.19 80 ASP A O 1
ATOM 621 N N . PHE A 1 81 ? 1.274 -9.182 17.391 1.00 56.69 81 PHE A N 1
ATOM 622 C CA . PHE A 1 81 ? 2.370 -8.271 17.745 1.00 56.69 81 PHE A CA 1
ATOM 623 C C . PHE A 1 81 ? 1.967 -7.316 18.878 1.00 56.69 81 PHE A C 1
ATOM 625 O O . PHE A 1 81 ? 1.449 -6.220 18.620 1.00 56.69 81 PHE A O 1
ATOM 632 N N . PRO A 1 82 ? 2.235 -7.672 20.155 1.00 47.47 82 PRO A N 1
ATOM 633 C CA . PRO A 1 82 ? 2.260 -6.680 21.219 1.00 47.47 82 PRO A CA 1
ATOM 634 C C . PRO A 1 82 ? 3.330 -5.633 20.884 1.00 47.47 82 PRO A C 1
ATOM 636 O O . PRO A 1 82 ? 4.336 -5.938 20.247 1.00 47.47 82 PRO A O 1
ATOM 639 N N . ASN A 1 83 ? 3.069 -4.377 21.262 1.00 45.34 83 ASN A N 1
ATOM 640 C CA . ASN A 1 83 ? 3.930 -3.216 21.012 1.00 45.34 83 ASN A CA 1
ATOM 641 C C . ASN A 1 83 ? 5.426 -3.584 20.995 1.00 45.34 83 ASN A C 1
ATOM 643 O O . ASN A 1 83 ? 5.895 -4.153 21.979 1.00 45.34 83 ASN A O 1
ATOM 647 N N . PRO A 1 84 ? 6.192 -3.239 19.942 1.00 44.59 84 PRO A N 1
ATOM 648 C CA . PRO A 1 84 ? 7.609 -3.561 19.902 1.00 44.59 84 PRO A CA 1
ATOM 649 C C . PRO A 1 84 ? 8.372 -2.615 20.830 1.00 44.59 84 PRO A C 1
ATOM 651 O O . PRO A 1 84 ? 8.953 -1.622 20.399 1.00 44.59 84 PRO A O 1
ATOM 654 N N . THR A 1 85 ? 8.364 -2.918 22.121 1.00 38.12 85 THR A N 1
ATOM 655 C CA . THR A 1 85 ? 9.518 -2.660 22.971 1.00 38.12 85 THR A CA 1
ATOM 656 C C . THR A 1 85 ? 10.544 -3.738 22.648 1.00 38.12 85 THR A C 1
ATOM 658 O O . THR A 1 85 ? 10.372 -4.891 23.015 1.00 38.12 85 THR A O 1
ATOM 661 N N . GLU A 1 86 ? 11.568 -3.317 21.909 1.00 39.59 86 GLU A N 1
ATOM 662 C CA . GLU A 1 86 ? 12.879 -3.959 21.770 1.00 39.59 86 GLU A CA 1
ATOM 663 C C . GLU A 1 86 ? 12.958 -5.336 21.078 1.00 39.59 86 GLU A C 1
ATOM 665 O O . GLU A 1 86 ? 12.637 -6.389 21.613 1.00 39.59 86 GLU A O 1
ATOM 670 N N . GLY A 1 87 ? 13.553 -5.318 19.879 1.00 38.03 87 GLY A N 1
ATOM 671 C CA . GLY A 1 87 ? 14.691 -6.199 19.605 1.00 38.03 87 GLY A CA 1
ATOM 672 C C . GLY A 1 87 ? 14.433 -7.679 19.333 1.00 38.03 87 GLY A C 1
ATOM 673 O O . GLY A 1 87 ? 15.313 -8.491 19.608 1.00 38.03 87 GLY A O 1
ATOM 674 N N . SER A 1 88 ? 13.292 -8.075 18.771 1.00 38.41 88 SER A N 1
ATOM 675 C CA . SER A 1 88 ? 13.164 -9.434 18.230 1.00 38.41 88 SER A CA 1
ATOM 676 C C . SER A 1 88 ? 12.203 -9.506 17.053 1.00 38.41 88 SER A C 1
ATOM 678 O O . SER A 1 88 ? 10.998 -9.408 17.247 1.00 38.41 88 SER A O 1
ATOM 680 N N . SER A 1 89 ? 12.718 -9.754 15.844 1.00 48.53 89 SER A N 1
ATOM 681 C CA . SER A 1 89 ? 12.176 -10.827 14.999 1.00 48.53 89 SER A CA 1
ATOM 682 C C . SER A 1 89 ? 13.095 -11.162 13.820 1.00 48.53 89 SER A C 1
ATOM 684 O O . SER A 1 89 ? 13.713 -10.295 13.214 1.00 48.53 89 SER A O 1
ATOM 686 N N . ARG A 1 90 ? 13.176 -12.453 13.493 1.00 36.78 90 ARG A N 1
ATOM 687 C CA . ARG A 1 90 ? 14.010 -13.020 12.424 1.00 36.78 90 ARG A CA 1
ATOM 688 C C . ARG A 1 90 ? 13.236 -12.961 11.105 1.00 36.78 90 ARG A C 1
ATOM 690 O O . ARG A 1 90 ? 12.240 -13.666 10.959 1.00 36.78 90 ARG A O 1
ATOM 697 N N . THR A 1 91 ? 13.700 -12.179 10.132 1.00 38.16 91 THR A N 1
ATOM 698 C CA . THR A 1 91 ? 13.201 -12.264 8.750 1.00 38.16 91 THR A CA 1
ATOM 699 C C . THR A 1 91 ? 13.695 -13.559 8.092 1.00 38.16 91 THR A C 1
ATOM 701 O O . THR A 1 91 ? 14.843 -13.969 8.261 1.00 38.16 91 THR A O 1
ATOM 704 N N . SER A 1 92 ? 12.802 -14.253 7.375 1.00 39.00 92 SER A N 1
ATOM 705 C CA . SER A 1 92 ? 13.103 -15.516 6.668 1.00 39.00 92 SER A CA 1
ATOM 706 C C . SER A 1 92 ? 13.621 -15.304 5.242 1.00 39.00 92 SER A C 1
ATOM 708 O O . SER A 1 92 ? 14.037 -16.251 4.575 1.00 39.00 92 SER A O 1
ATOM 710 N N . THR A 1 93 ? 13.630 -14.060 4.765 1.00 42.00 93 THR A N 1
ATOM 711 C CA . THR A 1 93 ? 14.298 -13.677 3.526 1.00 42.00 93 THR A CA 1
ATOM 712 C C . THR A 1 93 ? 15.799 -13.604 3.797 1.00 42.00 93 THR A C 1
ATOM 714 O O . THR A 1 93 ? 16.268 -12.717 4.505 1.00 42.00 93 THR A O 1
ATOM 717 N N . GLY A 1 94 ? 16.585 -14.497 3.186 1.00 36.12 94 GLY A N 1
ATOM 718 C CA . GLY A 1 94 ? 18.060 -14.476 3.204 1.00 36.12 94 GLY A CA 1
ATOM 719 C C . GLY A 1 94 ? 18.709 -13.207 2.613 1.00 36.12 94 GLY A C 1
ATOM 720 O O . GLY A 1 94 ? 19.900 -13.207 2.332 1.00 36.12 94 GLY A O 1
ATOM 721 N N . LEU A 1 95 ? 17.936 -12.131 2.428 1.00 43.88 95 LEU A N 1
ATOM 722 C CA . LEU A 1 95 ? 18.344 -10.801 1.981 1.00 43.88 95 LEU A CA 1
ATOM 723 C C . LEU A 1 95 ? 18.841 -9.902 3.126 1.00 43.88 95 LEU A C 1
ATOM 725 O O . LEU A 1 95 ? 19.152 -8.739 2.885 1.00 43.88 95 LEU A O 1
ATOM 729 N N . GLY A 1 96 ? 18.893 -10.388 4.374 1.00 37.66 96 GLY A N 1
ATOM 730 C CA . GLY A 1 96 ? 19.382 -9.582 5.499 1.00 37.66 96 GLY A CA 1
ATOM 731 C C . GLY A 1 96 ? 18.608 -8.266 5.658 1.00 37.66 96 GLY A C 1
ATOM 732 O O . GLY A 1 96 ? 19.187 -7.228 5.992 1.00 37.66 96 GLY A O 1
ATOM 733 N N . LEU A 1 97 ? 17.303 -8.278 5.363 1.00 44.03 97 LEU A N 1
ATOM 734 C CA . LEU A 1 97 ? 16.400 -7.168 5.653 1.00 44.03 97 LEU A CA 1
ATOM 735 C C . LEU A 1 97 ? 16.245 -7.109 7.174 1.00 44.03 97 LEU A C 1
ATOM 737 O O . LEU A 1 97 ? 15.385 -7.767 7.753 1.00 44.03 97 LEU A O 1
ATOM 741 N N . CYS A 1 98 ? 17.153 -6.377 7.815 1.00 40.78 98 CYS A N 1
ATOM 742 C CA . CYS A 1 98 ? 17.107 -6.102 9.239 1.00 40.78 98 CYS A CA 1
ATOM 743 C C . CYS A 1 98 ? 15.882 -5.214 9.511 1.00 40.78 98 CYS A C 1
ATOM 745 O O . CYS A 1 98 ? 15.831 -4.056 9.085 1.00 40.78 98 CYS A O 1
ATOM 747 N N . ASP A 1 99 ? 14.893 -5.833 10.151 1.00 54.50 99 ASP A N 1
ATOM 748 C CA . ASP A 1 99 ? 13.837 -5.281 10.997 1.00 54.50 99 ASP A CA 1
ATOM 749 C C . ASP A 1 99 ? 12.944 -4.167 10.433 1.00 54.50 99 ASP A C 1
ATOM 751 O O . ASP A 1 99 ? 13.109 -3.006 10.781 1.00 54.50 99 ASP A O 1
ATOM 755 N N . SER A 1 100 ? 11.910 -4.540 9.664 1.00 61.81 100 SER A N 1
ATOM 756 C CA . SER A 1 100 ? 10.610 -3.856 9.412 1.00 61.81 100 SER A CA 1
ATOM 757 C C . SER A 1 100 ? 10.530 -2.334 9.121 1.00 61.81 100 SER A C 1
ATOM 759 O O . SER A 1 100 ? 9.447 -1.868 8.762 1.00 61.81 100 SER A O 1
ATOM 761 N N . LEU A 1 101 ? 11.602 -1.531 9.193 1.00 79.62 101 LEU A N 1
ATOM 762 C CA . LEU A 1 101 ? 11.564 -0.071 8.982 1.00 79.62 101 LEU A CA 1
ATOM 763 C C . LEU A 1 101 ? 11.082 0.280 7.574 1.00 79.62 101 LEU A C 1
ATOM 765 O O . LEU A 1 101 ? 10.390 1.282 7.382 1.00 79.62 101 LEU A O 1
ATOM 769 N N . ALA A 1 102 ? 11.404 -0.578 6.602 1.00 83.12 102 ALA A N 1
ATOM 770 C CA . ALA A 1 102 ? 10.954 -0.448 5.226 1.00 83.12 102 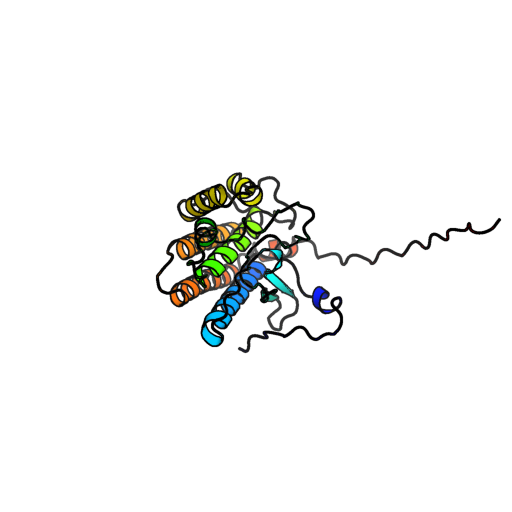ALA A CA 1
ATOM 771 C C . ALA A 1 102 ? 9.422 -0.396 5.125 1.00 83.12 102 ALA A C 1
ATOM 773 O O . ALA A 1 102 ? 8.892 0.379 4.337 1.00 83.12 102 ALA A O 1
ATOM 774 N N . PHE A 1 103 ? 8.688 -1.090 5.994 1.00 86.69 103 PHE A N 1
ATOM 775 C CA . PHE A 1 103 ? 7.226 -1.130 5.936 1.00 86.69 103 PHE A CA 1
ATOM 776 C C . PHE A 1 103 ? 6.554 -0.239 6.984 1.00 86.69 103 PHE A C 1
ATOM 778 O O . PHE A 1 103 ? 5.482 0.272 6.718 1.00 86.69 103 PHE A O 1
ATOM 785 N N . GLN A 1 104 ? 7.207 0.096 8.100 1.00 88.00 104 GLN A N 1
ATOM 786 C CA . GLN A 1 104 ? 6.608 0.956 9.137 1.00 88.00 104 GLN A CA 1
ATOM 787 C C . GLN A 1 104 ? 6.260 2.370 8.663 1.00 88.00 104 GLN A C 1
ATOM 789 O O . GLN A 1 104 ? 7.078 3.018 8.024 1.00 88.00 104 GLN A O 1
ATOM 794 N N . SER A 1 105 ? 5.106 2.902 9.055 1.00 88.88 105 SER A N 1
ATOM 795 C CA . SER A 1 105 ? 4.720 4.281 8.733 1.00 88.88 105 SER A CA 1
ATOM 796 C C . SER A 1 105 ? 5.762 5.334 9.151 1.00 88.88 105 SER A C 1
ATOM 798 O O . SER A 1 105 ? 6.461 5.210 10.163 1.00 88.88 105 SER A O 1
ATOM 800 N N . ALA A 1 106 ? 5.838 6.438 8.413 1.00 88.06 106 ALA A N 1
ATOM 801 C CA . ALA A 1 106 ? 6.696 7.575 8.710 1.00 88.06 106 ALA A CA 1
ATOM 802 C C . ALA A 1 106 ? 6.393 8.177 10.089 1.00 88.06 106 ALA A C 1
ATOM 804 O O . ALA A 1 106 ? 7.306 8.624 10.795 1.00 88.06 106 ALA A O 1
ATOM 805 N N . LYS A 1 107 ? 5.114 8.184 10.484 1.00 87.38 107 LYS A N 1
ATOM 806 C CA . LYS A 1 107 ? 4.668 8.657 11.799 1.00 87.38 107 LYS A CA 1
ATOM 807 C C . LYS A 1 107 ? 5.189 7.754 12.915 1.00 87.38 107 LYS A C 1
ATOM 809 O O . LYS A 1 107 ? 5.753 8.279 13.876 1.00 87.38 107 LYS A O 1
ATOM 814 N N . ARG A 1 108 ? 5.106 6.431 12.760 1.00 85.44 108 ARG A N 1
ATOM 815 C CA . ARG A 1 108 ? 5.652 5.468 13.722 1.00 85.44 108 ARG A CA 1
ATOM 816 C C . ARG A 1 108 ? 7.161 5.589 13.838 1.00 85.44 108 ARG A C 1
ATOM 818 O O . ARG A 1 108 ? 7.676 5.647 14.947 1.00 85.44 108 ARG A O 1
ATOM 825 N N . LEU A 1 109 ? 7.863 5.696 12.710 1.00 86.62 109 LEU A N 1
ATOM 826 C CA . LEU A 1 109 ? 9.314 5.888 12.696 1.00 86.62 109 LEU A CA 1
ATOM 827 C C . LEU A 1 109 ? 9.733 7.174 13.424 1.00 86.62 109 LEU A C 1
ATOM 829 O O . LEU A 1 109 ? 10.691 7.149 14.188 1.00 86.62 109 LEU A O 1
ATOM 833 N N . THR A 1 110 ? 8.987 8.271 13.244 1.00 86.75 110 THR A N 1
ATOM 834 C CA . THR A 1 110 ? 9.249 9.546 13.941 1.00 86.75 110 THR A CA 1
ATOM 835 C C . THR A 1 110 ? 9.019 9.432 15.453 1.00 86.75 110 THR A C 1
ATOM 837 O O . THR A 1 110 ? 9.703 10.086 16.231 1.00 86.75 110 THR A O 1
ATOM 840 N N . ASN A 1 111 ? 8.058 8.610 15.877 1.00 83.19 111 ASN A N 1
ATOM 841 C CA . ASN A 1 111 ? 7.627 8.507 17.271 1.00 83.19 111 ASN A CA 1
ATOM 842 C C . ASN A 1 111 ? 8.153 7.256 17.991 1.00 83.19 111 ASN A C 1
ATOM 844 O O . ASN A 1 111 ? 7.629 6.898 19.040 1.00 83.19 111 ASN A O 1
ATOM 848 N N . ARG A 1 112 ? 9.189 6.589 17.469 1.00 75.56 112 ARG A N 1
ATOM 849 C CA . ARG A 1 112 ? 9.701 5.324 18.031 1.00 75.56 112 ARG A CA 1
ATOM 850 C C . ARG A 1 112 ? 10.132 5.405 19.497 1.00 75.56 112 ARG A C 1
ATOM 852 O O . ARG A 1 112 ? 9.981 4.431 20.219 1.00 75.56 112 ARG A O 1
ATOM 859 N N . VAL A 1 113 ? 10.638 6.559 19.921 1.00 70.00 113 VAL A N 1
ATOM 860 C CA . VAL A 1 113 ? 11.055 6.847 21.306 1.00 70.00 113 VAL A CA 1
ATOM 861 C C . VAL A 1 113 ? 9.939 7.464 22.159 1.00 70.00 113 VAL A C 1
ATOM 863 O O . VAL A 1 113 ? 10.115 7.677 23.354 1.00 70.00 113 VAL A O 1
ATOM 866 N N . SER A 1 114 ? 8.775 7.751 21.570 1.00 73.25 114 SER A N 1
ATOM 867 C CA . SER A 1 114 ? 7.640 8.334 22.282 1.00 73.25 114 SER A CA 1
ATOM 868 C C . SER A 1 114 ? 6.689 7.244 22.766 1.00 73.25 114 SER A C 1
ATOM 870 O O . SER A 1 114 ? 5.893 6.705 21.998 1.00 73.25 114 SER A O 1
ATOM 872 N N . HIS A 1 115 ? 6.696 6.981 24.074 1.00 67.44 115 HIS A N 1
ATOM 873 C CA . HIS A 1 115 ? 5.733 6.077 24.716 1.00 67.44 115 HIS A CA 1
ATOM 874 C C . HIS A 1 115 ? 4.280 6.588 24.675 1.00 67.44 115 HIS A C 1
ATOM 876 O O . HIS A 1 115 ? 3.356 5.847 25.004 1.00 67.44 115 HIS A O 1
ATOM 882 N N . ALA A 1 116 ? 4.063 7.844 24.272 1.00 74.25 116 ALA A N 1
ATOM 883 C CA . ALA A 1 116 ? 2.737 8.446 24.162 1.00 74.25 116 ALA A CA 1
ATOM 884 C C . ALA A 1 116 ? 2.079 8.230 22.787 1.00 74.25 116 ALA A C 1
ATOM 886 O O . ALA A 1 116 ? 0.879 8.476 22.641 1.00 74.25 116 ALA A O 1
ATOM 887 N N . HIS A 1 117 ? 2.834 7.796 21.769 1.00 80.31 117 HIS A N 1
ATOM 888 C CA . HIS A 1 117 ? 2.281 7.598 20.430 1.00 80.31 117 HIS A CA 1
ATOM 889 C C . HIS A 1 117 ? 1.399 6.353 20.383 1.00 80.31 117 HIS A C 1
ATOM 891 O O . HIS A 1 117 ? 1.846 5.234 20.631 1.00 80.31 117 HIS A O 1
ATOM 897 N N . LYS A 1 118 ? 0.129 6.557 20.033 1.00 82.62 118 LYS A N 1
ATOM 898 C CA . LYS A 1 118 ? -0.822 5.475 19.797 1.00 82.62 118 LYS A CA 1
ATOM 899 C C . LYS A 1 118 ? -0.836 5.150 18.311 1.00 82.62 118 LYS A C 1
ATOM 901 O O . LYS A 1 118 ? -1.060 6.041 17.494 1.00 82.62 118 LYS A O 1
ATOM 906 N N . HIS A 1 119 ? -0.617 3.874 17.996 1.00 85.88 119 HIS A N 1
ATOM 907 C CA . HIS A 1 119 ? -0.743 3.357 16.634 1.00 85.88 119 HIS A CA 1
ATOM 908 C C . HIS A 1 119 ? -2.168 3.568 16.115 1.00 85.88 119 HIS A C 1
ATOM 910 O O . HIS A 1 119 ? -3.124 3.533 16.891 1.00 85.88 119 HIS A O 1
ATOM 916 N N . THR A 1 120 ? -2.307 3.777 14.810 1.00 89.12 120 THR A N 1
ATOM 917 C CA . THR A 1 120 ? -3.584 4.081 14.150 1.00 89.12 120 THR A CA 1
ATOM 918 C C . THR A 1 120 ? -3.806 3.207 12.917 1.00 89.12 120 THR A C 1
ATOM 920 O O . THR A 1 120 ? -2.848 2.719 12.323 1.00 89.12 120 THR A O 1
ATOM 923 N N . LEU A 1 121 ? -5.065 3.058 12.483 1.00 90.75 121 LEU A N 1
ATOM 924 C CA . LEU A 1 121 ? -5.399 2.347 11.239 1.00 90.75 121 LEU A CA 1
ATOM 925 C C . LEU A 1 121 ? -4.700 2.978 10.025 1.00 90.75 121 LEU A C 1
ATOM 927 O O . LEU A 1 121 ? -4.229 2.268 9.144 1.00 90.75 121 LEU A O 1
ATOM 931 N N . GLN A 1 122 ? -4.541 4.305 10.020 1.00 91.25 122 GLN A N 1
ATOM 932 C CA . GLN A 1 122 ? -3.791 5.019 8.984 1.00 91.25 122 GLN A CA 1
ATOM 933 C C . GLN A 1 122 ? -2.345 4.520 8.856 1.00 91.25 122 GLN A C 1
ATOM 935 O O . GLN A 1 122 ? -1.799 4.466 7.758 1.00 91.25 122 GLN A O 1
ATOM 940 N N . GLU A 1 123 ? -1.712 4.136 9.965 1.00 90.94 123 GLU A N 1
ATOM 941 C CA . GLU A 1 123 ? -0.343 3.620 9.951 1.00 90.94 123 GLU A CA 1
ATOM 942 C C . GLU A 1 123 ? -0.268 2.174 9.449 1.00 90.94 123 GLU A C 1
ATOM 944 O O . GLU A 1 123 ? 0.739 1.806 8.840 1.00 90.94 123 GLU A O 1
ATOM 949 N N . ASP A 1 124 ? -1.322 1.374 9.645 1.00 92.31 124 ASP A N 1
ATOM 950 C CA . ASP A 1 124 ? -1.451 0.063 8.996 1.00 92.31 124 ASP A CA 1
ATOM 951 C C . ASP A 1 124 ? -1.666 0.222 7.481 1.00 92.31 124 ASP A C 1
ATOM 953 O O . ASP A 1 124 ? -1.010 -0.469 6.703 1.00 92.31 124 ASP A O 1
ATOM 957 N N . LEU A 1 125 ? -2.483 1.191 7.045 1.00 94.44 125 LEU A N 1
ATOM 958 C CA . LEU A 1 125 ? -2.691 1.504 5.623 1.00 94.44 125 LEU A CA 1
ATOM 959 C C . LEU A 1 125 ? -1.428 2.046 4.944 1.00 94.44 125 LEU A C 1
ATOM 961 O O . LEU A 1 125 ? -1.106 1.630 3.833 1.00 94.44 125 LEU A O 1
ATOM 965 N N . GLU A 1 126 ? -0.673 2.931 5.603 1.00 94.12 126 GLU A N 1
ATOM 966 C CA . GLU A 1 126 ? 0.624 3.384 5.086 1.00 94.12 126 GLU A CA 1
ATOM 967 C C . GLU A 1 126 ? 1.581 2.199 4.927 1.00 94.12 126 GLU A C 1
ATOM 969 O O . GLU A 1 126 ? 2.282 2.096 3.921 1.00 94.12 126 GLU A O 1
ATOM 974 N N . SER A 1 127 ? 1.591 1.281 5.893 1.00 92.75 127 SER A N 1
ATOM 975 C CA . SER A 1 127 ? 2.445 0.096 5.829 1.00 92.75 127 SER A CA 1
ATOM 976 C C . SER A 1 127 ? 2.027 -0.843 4.692 1.00 92.75 127 SER A C 1
ATOM 978 O O . SER A 1 127 ? 2.884 -1.337 3.959 1.00 92.75 127 SER A O 1
ATOM 980 N N . LEU A 1 128 ? 0.721 -1.019 4.476 1.00 95.06 128 LEU A N 1
ATOM 981 C CA . LEU A 1 128 ? 0.172 -1.774 3.349 1.00 95.06 128 LEU A CA 1
ATOM 982 C C . LEU A 1 128 ? 0.532 -1.132 1.999 1.00 95.06 128 LEU A C 1
ATOM 984 O O . LEU A 1 128 ? 0.935 -1.825 1.066 1.00 95.06 128 LEU A O 1
ATOM 988 N N . PHE A 1 129 ? 0.478 0.196 1.907 1.00 95.38 129 PHE A N 1
ATOM 989 C CA . PHE A 1 129 ? 0.945 0.938 0.737 1.00 95.38 129 PHE A CA 1
ATOM 990 C C . PHE A 1 129 ? 2.446 0.730 0.481 1.00 95.38 129 PHE A C 1
ATOM 992 O O . PHE A 1 129 ? 2.853 0.501 -0.655 1.00 95.38 129 PHE A O 1
ATOM 999 N N . CYS A 1 130 ? 3.279 0.719 1.526 1.00 93.19 130 CYS A N 1
ATOM 1000 C CA . CYS A 1 130 ? 4.706 0.410 1.381 1.00 93.19 130 CYS A CA 1
ATOM 1001 C C . CYS A 1 130 ? 4.928 -1.006 0.818 1.00 93.19 130 CYS A C 1
ATOM 1003 O O . CYS A 1 130 ? 5.824 -1.209 -0.002 1.00 93.19 130 CYS A O 1
ATOM 1005 N N . VAL A 1 131 ? 4.112 -1.978 1.241 1.00 93.00 131 VAL A N 1
ATOM 1006 C CA . VAL A 1 131 ? 4.134 -3.355 0.721 1.00 93.00 131 VAL A CA 1
ATOM 1007 C C . VAL A 1 131 ? 3.739 -3.400 -0.762 1.00 93.00 131 VAL A C 1
ATOM 1009 O O . VAL A 1 131 ? 4.395 -4.098 -1.542 1.00 93.00 131 VAL A O 1
ATOM 1012 N N . LEU A 1 132 ? 2.735 -2.621 -1.178 1.00 95.12 132 LEU A N 1
ATOM 1013 C CA . LEU A 1 132 ? 2.376 -2.459 -2.591 1.00 95.12 132 LEU A CA 1
ATOM 1014 C C . LEU A 1 132 ? 3.547 -1.888 -3.397 1.00 95.12 132 LEU A C 1
ATOM 1016 O O . LEU A 1 132 ? 3.938 -2.484 -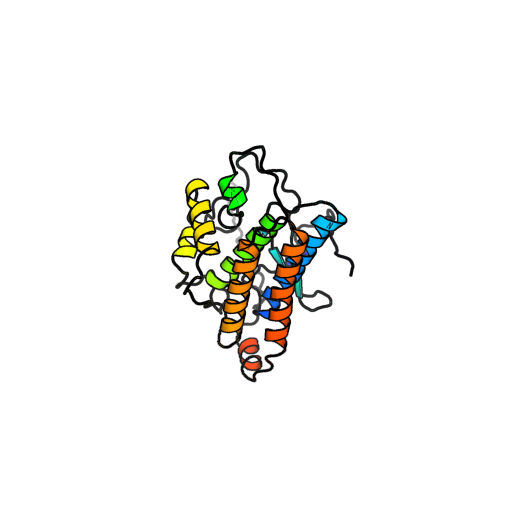4.400 1.00 95.12 132 LEU A O 1
ATOM 1020 N N . CYS A 1 133 ? 4.143 -0.777 -2.946 1.00 93.94 133 CYS A N 1
ATOM 1021 C CA . CYS A 1 133 ? 5.293 -0.176 -3.622 1.00 93.94 133 CYS A CA 1
ATOM 1022 C C . CYS A 1 133 ? 6.419 -1.196 -3.782 1.00 93.94 133 CYS A C 1
ATOM 1024 O O . CYS A 1 133 ? 6.920 -1.376 -4.890 1.00 93.94 133 CYS A O 1
ATOM 1026 N N . TRP A 1 134 ? 6.786 -1.892 -2.703 1.00 91.94 134 TRP A N 1
ATOM 1027 C CA . TRP A 1 134 ? 7.814 -2.931 -2.734 1.00 91.94 134 TRP A CA 1
ATOM 1028 C C . TRP A 1 134 ? 7.504 -4.028 -3.752 1.00 91.94 134 TRP A C 1
ATOM 1030 O O . TRP A 1 134 ? 8.381 -4.429 -4.510 1.00 91.94 134 TRP A O 1
ATOM 1040 N N . THR A 1 135 ? 6.252 -4.474 -3.820 1.00 92.31 135 THR A N 1
ATOM 1041 C CA . THR A 1 135 ? 5.846 -5.495 -4.790 1.00 92.31 135 THR A CA 1
ATOM 1042 C C . THR A 1 135 ? 5.982 -4.982 -6.226 1.00 92.31 135 THR A C 1
ATOM 1044 O O . THR A 1 135 ? 6.477 -5.712 -7.078 1.00 92.31 135 THR A O 1
ATOM 1047 N N . CYS A 1 136 ? 5.601 -3.731 -6.501 1.00 94.00 136 CYS A N 1
ATOM 1048 C CA . CYS A 1 136 ? 5.609 -3.160 -7.852 1.00 94.00 136 CYS A CA 1
ATOM 1049 C C . CYS A 1 136 ? 7.001 -2.751 -8.358 1.00 94.00 136 CYS A C 1
ATOM 1051 O O . CYS A 1 136 ? 7.316 -2.996 -9.516 1.00 94.00 136 CYS A O 1
ATOM 1053 N N . TYR A 1 137 ? 7.836 -2.139 -7.520 1.00 93.00 137 TYR A N 1
ATOM 1054 C CA . TYR 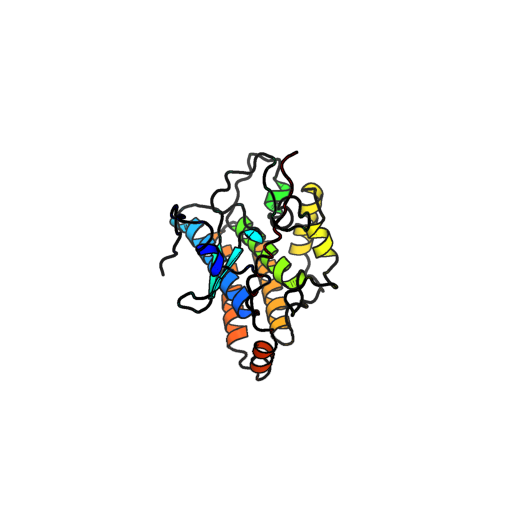A 1 137 ? 9.156 -1.629 -7.926 1.00 93.00 137 TYR A CA 1
ATOM 1055 C C . TYR A 1 137 ? 10.317 -2.547 -7.514 1.00 93.00 137 TYR A C 1
ATOM 1057 O O . TYR A 1 137 ? 11.450 -2.356 -7.951 1.00 93.00 137 TYR A O 1
ATOM 1065 N N . GLY A 1 138 ? 10.070 -3.516 -6.630 1.00 90.88 138 GLY A N 1
ATOM 1066 C CA . GLY A 1 138 ? 11.088 -4.452 -6.158 1.00 90.88 138 GLY A CA 1
ATOM 1067 C C . GLY A 1 138 ? 11.301 -5.643 -7.088 1.00 90.88 138 GLY A C 1
ATOM 1068 O O . GLY A 1 138 ? 12.363 -6.270 -7.009 1.00 90.88 138 GLY A O 1
ATOM 1069 N N . TYR A 1 139 ? 10.325 -5.923 -7.957 1.00 90.81 139 TYR A N 1
ATOM 1070 C CA . TYR A 1 139 ? 10.248 -7.110 -8.805 1.00 90.81 139 TYR A CA 1
ATOM 1071 C C . TYR A 1 139 ? 9.905 -6.760 -10.254 1.00 90.81 139 TYR A C 1
ATOM 1073 O O . TYR A 1 139 ? 9.145 -5.828 -10.506 1.00 90.81 139 TYR A O 1
ATOM 1081 N N . ASP A 1 140 ? 10.425 -7.538 -11.197 1.00 90.38 140 ASP A N 1
ATOM 1082 C CA . ASP A 1 140 ? 10.132 -7.406 -12.623 1.00 90.38 140 ASP A CA 1
ATOM 1083 C C . ASP A 1 140 ? 8.924 -8.262 -13.056 1.00 90.38 140 ASP A C 1
ATOM 1085 O O . ASP A 1 140 ? 8.291 -8.959 -12.257 1.00 90.38 140 ASP A O 1
ATOM 1089 N N . HIS A 1 141 ? 8.581 -8.197 -14.344 1.00 87.56 141 HIS A N 1
ATOM 1090 C CA . HIS A 1 141 ? 7.469 -8.939 -14.947 1.00 87.56 141 HIS A CA 1
ATOM 1091 C C . HIS A 1 141 ? 7.603 -10.471 -14.887 1.00 87.56 141 HIS A C 1
ATOM 1093 O O . HIS A 1 141 ? 6.630 -11.175 -15.146 1.00 87.56 141 HIS A O 1
ATOM 1099 N N . THR A 1 142 ? 8.782 -11.004 -14.557 1.00 84.12 142 THR A N 1
ATOM 1100 C CA . THR A 1 142 ? 9.000 -12.444 -14.348 1.00 84.12 142 THR A CA 1
ATOM 1101 C C . THR A 1 142 ? 8.745 -12.868 -12.900 1.00 84.12 142 THR A C 1
ATOM 1103 O O . THR A 1 142 ? 8.748 -14.061 -12.601 1.00 84.12 142 THR A O 1
ATOM 1106 N N . GLY A 1 143 ? 8.523 -11.906 -11.995 1.00 81.25 143 GLY A N 1
ATOM 1107 C CA . GLY A 1 143 ? 8.457 -12.131 -10.550 1.00 81.25 143 GLY A CA 1
ATOM 1108 C C . GLY A 1 143 ? 9.834 -12.210 -9.882 1.00 81.25 143 GLY A C 1
ATOM 1109 O O . GLY A 1 143 ? 9.910 -12.412 -8.671 1.00 81.25 143 GLY A O 1
ATOM 1110 N N . GLY A 1 144 ? 10.921 -12.037 -10.640 1.00 85.69 144 GLY A N 1
ATOM 1111 C CA . GLY A 1 144 ? 12.282 -11.941 -10.117 1.00 85.69 144 GLY A CA 1
ATOM 1112 C C . GLY A 1 144 ? 12.595 -10.544 -9.565 1.00 85.69 144 GLY A C 1
ATOM 1113 O O . GLY A 1 144 ? 11.871 -9.595 -9.864 1.00 85.69 144 GLY A O 1
ATOM 1114 N N . PRO A 1 145 ? 13.655 -10.379 -8.750 1.00 88.69 145 PRO A N 1
ATOM 1115 C CA . PRO A 1 145 ? 14.085 -9.062 -8.285 1.00 88.69 145 PRO A CA 1
ATOM 1116 C C . PRO A 1 145 ? 14.420 -8.132 -9.457 1.00 88.69 145 PRO A C 1
ATOM 1118 O O . PRO A 1 145 ? 15.211 -8.498 -10.328 1.00 88.69 145 PRO A O 1
ATOM 1121 N N . ASP A 1 146 ? 13.868 -6.919 -9.449 1.00 89.69 146 ASP A N 1
ATOM 1122 C CA . ASP A 1 146 ? 14.141 -5.938 -10.500 1.00 89.69 146 ASP A CA 1
ATOM 1123 C C . ASP A 1 146 ? 15.582 -5.413 -10.393 1.00 89.69 146 ASP A C 1
ATOM 1125 O O . ASP A 1 146 ? 16.007 -4.902 -9.353 1.00 89.69 146 ASP A O 1
ATOM 1129 N N . LYS A 1 147 ? 16.332 -5.520 -11.494 1.00 87.69 147 LYS A N 1
ATOM 1130 C CA . LYS A 1 147 ? 17.700 -4.992 -11.623 1.00 87.69 147 LYS A CA 1
ATOM 1131 C C . LYS A 1 147 ? 17.733 -3.473 -11.770 1.00 87.69 147 LYS A C 1
ATOM 1133 O O . LYS A 1 147 ? 18.764 -2.868 -11.497 1.00 87.69 147 LYS A O 1
ATOM 1138 N N . TYR A 1 148 ? 16.629 -2.874 -12.204 1.00 89.00 148 TYR A N 1
ATOM 1139 C CA . TYR A 1 148 ? 16.474 -1.439 -12.432 1.00 89.00 148 TYR A CA 1
ATOM 1140 C C . TYR A 1 148 ? 15.633 -0.785 -11.336 1.00 89.00 148 TYR A C 1
ATOM 1142 O O . TYR A 1 148 ? 14.957 0.219 -11.571 1.00 89.00 148 TYR A O 1
ATOM 1150 N N . ARG A 1 149 ? 15.678 -1.359 -10.128 1.00 88.81 149 ARG A N 1
ATOM 1151 C CA . ARG A 1 149 ? 15.007 -0.808 -8.959 1.00 88.81 149 ARG A CA 1
ATOM 1152 C C . ARG A 1 149 ? 15.429 0.652 -8.753 1.00 88.81 149 ARG A C 1
ATOM 1154 O O . ARG A 1 149 ? 16.624 0.947 -8.771 1.00 88.81 149 ARG A O 1
ATOM 1161 N N . PRO A 1 150 ? 14.481 1.559 -8.483 1.00 90.38 150 PRO A N 1
ATOM 1162 C CA . PRO A 1 150 ? 14.816 2.951 -8.233 1.00 90.38 150 PRO A CA 1
ATOM 1163 C C . PRO A 1 150 ? 15.688 3.151 -6.989 1.00 90.38 150 PRO A C 1
ATOM 1165 O O . PRO A 1 150 ? 15.447 2.531 -5.948 1.00 90.38 150 PRO A O 1
ATOM 1168 N N . ASP A 1 151 ? 16.607 4.118 -7.046 1.00 88.38 151 ASP A N 1
ATOM 1169 C CA . ASP A 1 151 ? 17.512 4.462 -5.936 1.00 88.38 151 ASP A CA 1
ATOM 1170 C C . ASP A 1 151 ? 16.769 4.755 -4.628 1.00 88.38 151 ASP A C 1
ATOM 1172 O O . ASP A 1 151 ? 17.223 4.387 -3.541 1.00 88.38 151 ASP A O 1
ATOM 1176 N N . TRP A 1 152 ? 15.599 5.399 -4.710 1.00 87.62 152 TRP A N 1
ATOM 1177 C CA . TRP A 1 152 ? 14.788 5.691 -3.529 1.00 87.62 152 TRP A CA 1
ATOM 1178 C C . TRP A 1 152 ? 14.298 4.414 -2.845 1.00 87.62 152 TRP A C 1
ATOM 1180 O O . TRP A 1 152 ? 14.240 4.382 -1.617 1.00 87.62 152 TRP A O 1
ATOM 1190 N N . MET A 1 153 ? 13.993 3.358 -3.603 1.00 87.19 153 MET A N 1
ATOM 1191 C CA . MET A 1 153 ? 13.557 2.083 -3.045 1.00 87.19 153 MET A CA 1
ATOM 1192 C C . MET A 1 153 ? 14.728 1.304 -2.458 1.00 87.19 153 MET A C 1
ATOM 1194 O O . MET A 1 153 ? 14.603 0.768 -1.358 1.00 87.19 153 MET A O 1
ATOM 1198 N N . GLU A 1 154 ? 15.874 1.286 -3.138 1.00 84.19 154 GLU A N 1
ATOM 1199 C CA . GLU A 1 154 ? 17.093 0.675 -2.599 1.00 84.19 154 GLU A CA 1
ATOM 1200 C C . GLU A 1 154 ? 17.490 1.344 -1.276 1.00 84.19 154 GLU A C 1
ATOM 1202 O O . GLU A 1 154 ? 17.769 0.702 -0.261 1.00 84.19 154 GLU A O 1
ATOM 1207 N N . THR A 1 155 ? 17.395 2.669 -1.237 1.00 84.56 155 THR A N 1
ATOM 1208 C CA . THR A 1 155 ? 17.619 3.449 -0.024 1.00 84.56 155 THR A CA 1
ATOM 1209 C C . THR A 1 155 ? 16.598 3.106 1.066 1.00 84.56 155 THR A C 1
ATOM 1211 O O . THR A 1 155 ? 16.943 3.049 2.250 1.00 84.56 155 THR A O 1
ATOM 1214 N N . TRP A 1 156 ? 15.337 2.889 0.694 1.00 83.56 156 TRP A N 1
ATOM 1215 C CA . TRP A 1 156 ? 14.268 2.543 1.625 1.00 83.56 156 TRP A CA 1
ATOM 1216 C C . TRP A 1 156 ? 14.557 1.216 2.341 1.00 83.56 156 TRP A C 1
ATOM 1218 O O . TRP A 1 156 ? 14.459 1.152 3.568 1.00 83.56 156 TRP A O 1
ATOM 1228 N N . ILE A 1 157 ? 14.983 0.184 1.611 1.00 79.81 157 ILE A N 1
ATOM 1229 C CA . ILE A 1 157 ? 15.231 -1.154 2.176 1.00 79.81 157 ILE A CA 1
ATOM 1230 C C . ILE A 1 157 ? 16.559 -1.283 2.929 1.00 79.81 157 ILE A C 1
ATOM 1232 O O . ILE A 1 157 ? 16.676 -2.095 3.851 1.00 79.81 157 ILE A O 1
ATOM 1236 N N . THR A 1 158 ? 17.562 -0.487 2.557 1.00 82.88 158 THR A N 1
ATOM 1237 C CA . THR A 1 158 ? 18.895 -0.531 3.175 1.00 82.88 158 THR A CA 1
ATOM 1238 C C . THR A 1 158 ? 19.001 0.344 4.423 1.00 82.88 158 THR A C 1
ATOM 1240 O O . THR A 1 158 ? 19.886 0.122 5.250 1.00 82.88 158 THR A O 1
ATOM 1243 N N . THR A 1 159 ? 18.104 1.321 4.614 1.00 85.38 159 THR A N 1
ATOM 1244 C CA . THR A 1 159 ? 18.154 2.224 5.774 1.00 85.38 159 THR A CA 1
ATOM 1245 C C . THR A 1 159 ? 17.857 1.475 7.079 1.00 85.38 159 THR A C 1
ATOM 1247 O O . THR A 1 159 ? 16.796 0.877 7.239 1.00 85.38 159 THR A O 1
ATOM 1250 N N . ARG A 1 160 ? 18.783 1.565 8.045 1.00 81.88 160 ARG A N 1
ATOM 1251 C CA . ARG A 1 160 ? 18.713 0.856 9.340 1.00 81.88 160 ARG A CA 1
ATOM 1252 C C . ARG A 1 160 ? 18.330 1.724 10.543 1.00 81.88 160 ARG A C 1
ATOM 1254 O O . ARG A 1 160 ? 18.093 1.191 11.619 1.00 81.88 160 ARG A O 1
ATOM 1261 N N . HIS A 1 161 ? 18.251 3.042 10.369 1.00 84.00 161 HIS A N 1
ATOM 1262 C CA . HIS A 1 161 ? 17.976 3.993 11.451 1.00 84.00 161 HIS A CA 1
ATOM 1263 C C . HIS A 1 161 ? 16.662 4.730 11.202 1.00 84.00 161 HIS A C 1
ATOM 1265 O O . HIS A 1 161 ? 16.421 5.224 10.096 1.00 84.00 161 HIS A O 1
ATOM 1271 N N . ALA A 1 162 ? 15.808 4.806 12.222 1.00 83.88 162 ALA A N 1
ATOM 1272 C CA . ALA A 1 162 ? 14.474 5.394 12.111 1.00 83.88 162 ALA A CA 1
ATOM 1273 C C . ALA A 1 162 ? 14.526 6.899 11.809 1.00 83.88 162 ALA A C 1
ATOM 1275 O O . ALA A 1 162 ? 13.731 7.397 11.010 1.00 83.88 162 ALA A O 1
ATOM 1276 N N . GLU A 1 163 ? 15.514 7.586 12.377 1.00 84.81 163 GLU A N 1
ATOM 1277 C CA . GLU A 1 163 ? 15.819 9.006 12.191 1.00 84.81 163 GLU A CA 1
ATOM 1278 C C . GLU A 1 163 ? 16.105 9.329 10.722 1.00 84.81 163 GLU A C 1
ATOM 1280 O O . GLU A 1 163 ? 15.764 10.405 10.237 1.00 84.81 163 GLU A O 1
ATOM 1285 N N . THR A 1 164 ? 16.674 8.366 9.995 1.00 87.31 164 THR A N 1
ATOM 1286 C CA . THR A 1 164 ? 16.992 8.483 8.570 1.00 87.31 164 THR A CA 1
ATOM 1287 C C . THR A 1 164 ? 15.865 7.943 7.686 1.00 87.31 164 THR A C 1
ATOM 1289 O O . THR A 1 164 ? 15.638 8.455 6.590 1.00 87.31 164 THR A O 1
ATOM 1292 N N . ALA A 1 165 ? 15.136 6.920 8.137 1.00 87.12 165 ALA A N 1
ATOM 1293 C CA . ALA A 1 165 ? 14.043 6.313 7.380 1.00 87.12 165 ALA A CA 1
ATOM 1294 C C . ALA A 1 165 ? 12.792 7.209 7.341 1.00 87.12 165 ALA A C 1
ATOM 1296 O O . ALA A 1 165 ? 12.175 7.354 6.284 1.00 87.12 165 ALA A O 1
ATOM 1297 N N . ALA A 1 166 ? 12.431 7.856 8.457 1.00 88.56 166 ALA A N 1
ATOM 1298 C CA . ALA A 1 166 ? 11.229 8.689 8.537 1.00 88.56 166 ALA A CA 1
ATOM 1299 C C . ALA A 1 166 ? 11.232 9.862 7.536 1.00 88.56 166 ALA A C 1
ATOM 1301 O O . ALA A 1 166 ? 10.243 10.006 6.813 1.00 88.56 166 ALA A O 1
ATOM 1302 N N . PRO A 1 167 ? 12.298 10.683 7.421 1.00 89.12 167 PRO A N 1
ATOM 1303 C CA . PRO A 1 167 ? 12.339 11.771 6.444 1.00 89.12 167 PRO A CA 1
ATOM 1304 C C . PRO A 1 167 ? 12.241 11.275 5.000 1.00 89.12 167 PRO A C 1
ATOM 1306 O O . PRO A 1 167 ? 11.563 11.898 4.188 1.00 89.12 167 PRO A O 1
ATOM 1309 N N . LYS A 1 168 ? 12.856 10.129 4.683 1.00 88.06 168 LYS A N 1
ATOM 1310 C CA . LYS A 1 168 ? 12.801 9.532 3.342 1.00 88.06 168 LYS A CA 1
ATOM 1311 C C . LYS A 1 168 ? 11.385 9.098 2.975 1.00 88.06 168 LYS A C 1
ATOM 1313 O O . LYS A 1 168 ? 10.911 9.452 1.899 1.00 88.06 168 LYS A O 1
ATOM 1318 N N . LYS A 1 169 ? 10.672 8.435 3.894 1.00 89.06 169 LYS A N 1
ATOM 1319 C CA . LYS A 1 169 ? 9.252 8.103 3.698 1.00 89.06 169 LYS A CA 1
ATOM 1320 C C . LYS A 1 169 ? 8.390 9.350 3.533 1.00 89.06 169 LYS A C 1
ATOM 1322 O O . LYS A 1 169 ? 7.584 9.412 2.614 1.00 89.06 169 LYS A O 1
ATOM 1327 N N . LYS A 1 170 ? 8.588 10.374 4.372 1.00 89.44 170 LYS A N 1
ATOM 1328 C CA . LYS A 1 170 ? 7.864 11.653 4.241 1.00 89.44 170 LYS A CA 1
ATOM 1329 C C . LYS A 1 170 ? 8.136 12.328 2.899 1.00 89.44 170 LYS A C 1
ATOM 1331 O O . LYS A 1 170 ? 7.210 12.885 2.317 1.00 89.44 170 LYS A O 1
ATOM 1336 N N . SER A 1 171 ? 9.376 12.268 2.412 1.00 89.50 171 SER A N 1
ATOM 1337 C CA . SER A 1 171 ? 9.765 12.798 1.103 1.00 89.50 171 SER A CA 1
ATOM 1338 C C . SER A 1 171 ? 9.044 12.060 -0.026 1.00 89.50 171 SER A C 1
ATOM 1340 O O . SER A 1 171 ? 8.373 12.700 -0.831 1.00 89.50 171 SER A O 1
ATOM 1342 N N . PHE A 1 172 ? 9.065 10.723 -0.011 1.00 88.94 172 PHE A N 1
ATOM 1343 C CA . PHE A 1 172 ? 8.336 9.895 -0.976 1.00 88.94 172 PHE A CA 1
ATOM 1344 C C . PHE A 1 172 ? 6.824 10.161 -0.949 1.00 88.94 172 PHE A C 1
ATOM 1346 O O . PHE A 1 172 ? 6.203 10.391 -1.979 1.00 88.94 172 PHE A O 1
ATOM 1353 N N . LEU A 1 173 ? 6.214 10.233 0.236 1.00 89.19 173 LEU A N 1
ATOM 1354 C CA . LEU A 1 173 ? 4.798 10.589 0.361 1.00 89.19 173 LEU A CA 1
ATOM 1355 C C . LEU A 1 173 ? 4.507 12.023 -0.093 1.00 89.19 173 LEU A C 1
ATOM 1357 O O . LEU A 1 173 ? 3.375 12.327 -0.454 1.00 89.19 173 LEU A O 1
ATOM 1361 N N . SER A 1 174 ? 5.491 12.921 -0.093 1.00 87.44 174 SER A N 1
ATOM 1362 C CA . SER A 1 174 ? 5.294 14.319 -0.479 1.00 87.44 174 SER A CA 1
ATOM 1363 C C . SER A 1 174 ? 5.419 14.534 -1.979 1.00 87.44 174 SER A C 1
ATOM 1365 O O . SER A 1 174 ? 4.562 15.225 -2.541 1.00 87.44 174 SER A O 1
ATOM 1367 N N . THR A 1 175 ? 6.396 13.891 -2.612 1.00 85.69 175 THR A N 1
ATOM 1368 C CA . THR A 1 175 ? 6.790 14.117 -4.005 1.00 85.69 175 THR A CA 1
ATOM 1369 C C . THR A 1 175 ? 6.531 12.863 -4.842 1.00 85.69 175 THR A C 1
ATOM 1371 O O . THR A 1 175 ? 6.991 11.791 -4.452 1.00 85.69 175 THR A O 1
ATOM 1374 N N . PRO A 1 176 ? 5.815 12.966 -5.976 1.00 78.19 176 PRO A N 1
ATOM 1375 C CA . PRO A 1 176 ? 5.621 11.827 -6.866 1.00 78.19 176 PRO A CA 1
ATOM 1376 C C . PRO A 1 176 ? 6.967 11.316 -7.390 1.00 78.19 176 PRO A C 1
ATOM 1378 O O . PRO A 1 176 ? 7.908 12.084 -7.603 1.00 78.19 176 PRO A O 1
ATOM 1381 N N . SER A 1 177 ? 7.055 10.005 -7.589 1.00 77.56 177 SER A N 1
ATOM 1382 C CA . SER A 1 177 ? 8.225 9.369 -8.184 1.00 77.56 177 SER A CA 1
ATOM 1383 C C . SER A 1 177 ? 8.092 9.367 -9.704 1.00 77.56 177 SER A C 1
ATOM 1385 O O . SER A 1 177 ? 7.050 8.985 -10.219 1.00 77.56 177 SER A O 1
ATOM 1387 N N . SER A 1 178 ? 9.152 9.728 -10.431 1.00 84.00 178 SER A N 1
ATOM 1388 C CA . SER A 1 178 ? 9.226 9.546 -11.892 1.00 84.00 178 SER A CA 1
ATOM 1389 C C . SER A 1 178 ? 9.673 8.133 -12.293 1.00 84.00 178 SER A C 1
ATOM 1391 O O . SER A 1 178 ? 10.086 7.908 -13.426 1.00 84.00 178 SER A O 1
ATOM 1393 N N . SER A 1 179 ? 9.705 7.197 -11.340 1.00 89.00 179 SER A N 1
ATOM 1394 C CA . SER A 1 179 ? 10.137 5.820 -11.581 1.00 89.00 179 SER A CA 1
ATOM 1395 C C . SER A 1 179 ? 9.022 4.997 -12.204 1.00 89.00 179 SER A C 1
ATOM 1397 O O . SER A 1 179 ? 7.893 5.039 -11.719 1.00 89.00 179 SER A O 1
ATOM 1399 N N . HIS A 1 180 ? 9.377 4.176 -13.188 1.00 90.00 180 HIS A N 1
ATOM 1400 C CA . HIS A 1 180 ? 8.438 3.270 -13.838 1.00 90.00 180 HIS A CA 1
ATOM 1401 C C . HIS A 1 180 ? 8.347 1.909 -13.152 1.00 90.00 180 HIS A C 1
ATOM 1403 O O . HIS A 1 180 ? 9.319 1.418 -12.569 1.00 90.00 180 HIS A O 1
ATOM 1409 N N . ILE A 1 181 ? 7.177 1.284 -13.259 1.00 92.62 181 ILE A N 1
ATOM 1410 C CA . ILE A 1 181 ? 6.926 -0.073 -12.769 1.00 92.62 181 ILE A CA 1
ATOM 1411 C C . ILE A 1 181 ? 7.302 -1.087 -13.859 1.00 92.62 181 ILE A C 1
ATOM 1413 O O . ILE A 1 181 ? 6.585 -1.263 -14.846 1.00 92.62 181 ILE A O 1
ATOM 1417 N N . ASN A 1 182 ? 8.402 -1.819 -13.663 1.00 91.75 182 ASN A N 1
ATOM 1418 C CA . ASN A 1 182 ? 8.833 -2.876 -14.592 1.00 91.75 182 ASN A CA 1
ATOM 1419 C C . ASN A 1 182 ? 8.099 -4.210 -14.389 1.00 91.75 182 ASN A C 1
ATOM 1421 O O . ASN A 1 182 ? 8.217 -5.112 -15.223 1.00 91.75 182 ASN A O 1
ATOM 1425 N N . ARG A 1 183 ? 7.331 -4.339 -13.300 1.00 92.62 183 ARG A N 1
ATOM 1426 C CA . ARG A 1 183 ? 6.510 -5.520 -13.007 1.00 92.62 183 ARG A CA 1
ATOM 1427 C C . ARG A 1 183 ? 5.380 -5.738 -14.009 1.00 92.62 183 ARG A C 1
ATOM 1429 O O . ARG A 1 183 ? 5.000 -6.875 -14.266 1.00 92.62 183 ARG A O 1
ATOM 1436 N N . TYR A 1 184 ? 4.842 -4.658 -14.566 1.00 91.38 184 TYR A N 1
ATOM 1437 C CA . TYR A 1 184 ? 3.711 -4.697 -15.487 1.00 91.38 184 TYR A CA 1
ATOM 1438 C C . TYR A 1 184 ? 4.082 -4.054 -16.825 1.00 91.38 184 TYR A C 1
ATOM 1440 O O . TYR A 1 184 ? 5.037 -3.274 -16.933 1.00 91.38 184 TYR A O 1
ATOM 1448 N N . ILE A 1 185 ? 3.339 -4.420 -17.868 1.00 87.12 185 ILE A N 1
ATOM 1449 C CA . ILE A 1 185 ? 3.578 -3.981 -19.244 1.00 87.12 185 ILE A CA 1
ATOM 1450 C C . ILE A 1 185 ? 2.296 -3.444 -19.875 1.00 87.12 185 ILE A C 1
ATOM 1452 O O . ILE A 1 185 ? 1.198 -3.898 -19.550 1.00 87.12 185 ILE A O 1
ATOM 1456 N N . GLY A 1 186 ? 2.456 -2.497 -20.801 1.00 88.69 186 GLY A N 1
ATOM 1457 C CA . GLY A 1 186 ? 1.338 -1.835 -21.471 1.00 88.69 186 GLY A CA 1
ATOM 1458 C C . GLY A 1 186 ? 0.416 -1.123 -20.482 1.00 88.69 1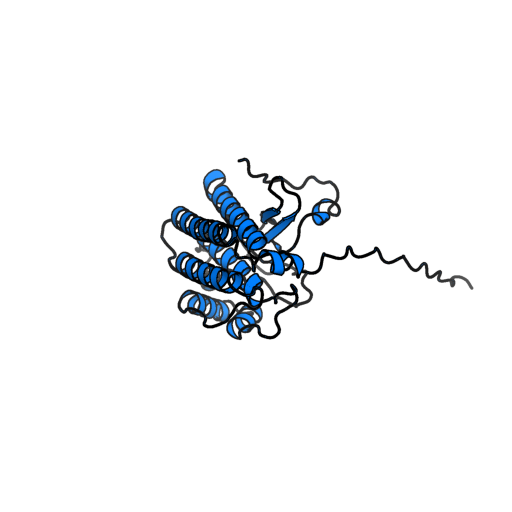86 GLY A C 1
ATOM 1459 O O . GLY A 1 186 ? 0.872 -0.634 -19.454 1.00 88.69 186 GLY A O 1
ATOM 1460 N N . CYS A 1 187 ? -0.882 -1.146 -20.766 1.00 88.31 187 CYS A N 1
ATOM 1461 C CA . CYS A 1 187 ? -1.916 -0.487 -19.970 1.00 88.31 187 CYS A CA 1
ATOM 1462 C C . CYS A 1 187 ? -1.927 -0.886 -18.483 1.00 88.31 187 CYS A C 1
ATOM 1464 O O . CYS A 1 187 ? -2.153 -0.046 -17.621 1.00 88.31 187 CYS A O 1
ATOM 1466 N N . GLN A 1 188 ? -1.574 -2.135 -18.144 1.00 89.69 188 GLN A N 1
ATOM 1467 C CA . GLN A 1 188 ? -1.470 -2.551 -16.740 1.00 89.69 188 GLN A CA 1
ATOM 1468 C C . GLN A 1 188 ? -0.399 -1.772 -15.969 1.00 89.69 188 GLN A C 1
ATOM 1470 O O . GLN A 1 188 ? -0.532 -1.602 -14.761 1.00 89.69 188 GLN A O 1
ATOM 1475 N N . ARG A 1 189 ? 0.672 -1.321 -16.634 1.00 92.56 189 ARG A N 1
ATOM 1476 C CA . ARG A 1 189 ? 1.663 -0.441 -16.006 1.00 92.56 189 ARG A CA 1
ATOM 1477 C C . ARG A 1 189 ? 1.044 0.910 -15.704 1.00 92.56 189 ARG A C 1
ATOM 1479 O O . ARG A 1 189 ? 1.140 1.351 -14.566 1.00 92.56 189 ARG A O 1
ATOM 1486 N N . ASP A 1 190 ? 0.416 1.513 -16.705 1.00 91.56 190 ASP A N 1
ATOM 1487 C CA . ASP A 1 190 ? -0.134 2.864 -16.614 1.00 91.56 190 ASP A CA 1
ATOM 1488 C C . ASP A 1 190 ? -1.194 2.941 -15.503 1.00 91.56 190 ASP A C 1
ATOM 1490 O O . ASP A 1 190 ? -1.118 3.810 -14.636 1.00 91.56 190 ASP A O 1
ATOM 1494 N N . ILE A 1 191 ? -2.090 1.950 -15.439 1.00 92.44 191 ILE A N 1
ATOM 1495 C CA . ILE A 1 191 ? -3.100 1.834 -14.377 1.00 92.44 191 ILE A CA 1
ATOM 1496 C C . ILE A 1 191 ? -2.444 1.666 -13.002 1.00 92.44 191 ILE A C 1
ATOM 1498 O O . ILE A 1 191 ? -2.828 2.314 -12.033 1.00 92.44 191 ILE A O 1
ATOM 1502 N N . MET A 1 192 ? -1.439 0.794 -12.880 1.00 94.81 192 MET A N 1
ATOM 1503 C CA . MET A 1 192 ? -0.776 0.571 -11.592 1.00 94.81 192 MET A CA 1
ATOM 1504 C C . MET A 1 192 ? 0.019 1.795 -11.121 1.00 94.81 192 MET A C 1
ATOM 1506 O O . MET A 1 192 ? 0.082 2.040 -9.916 1.00 94.81 192 MET A O 1
ATOM 1510 N N . GLU A 1 193 ? 0.619 2.558 -12.036 1.00 95.00 193 GLU A N 1
ATOM 1511 C CA . GLU A 1 193 ? 1.290 3.825 -11.726 1.00 95.00 193 GLU A CA 1
ATOM 1512 C C . GLU A 1 193 ? 0.280 4.874 -11.233 1.00 95.00 193 GLU A C 1
ATOM 1514 O O . GLU A 1 193 ? 0.530 5.514 -10.207 1.00 95.00 193 GLU A O 1
ATOM 1519 N N . ASP A 1 194 ? -0.887 4.978 -11.876 1.00 94.50 194 ASP A N 1
ATOM 1520 C CA . ASP A 1 194 ? -1.964 5.875 -11.448 1.00 94.50 194 ASP A CA 1
ATOM 1521 C C . ASP A 1 194 ? -2.538 5.486 -10.073 1.00 94.50 194 ASP A C 1
ATOM 1523 O O . ASP A 1 194 ? -2.592 6.315 -9.160 1.00 94.50 194 ASP A O 1
ATOM 1527 N N . ILE A 1 195 ? -2.840 4.202 -9.851 1.00 95.75 195 ILE A N 1
ATOM 1528 C CA . ILE A 1 195 ? -3.304 3.690 -8.550 1.00 95.75 195 ILE A CA 1
ATOM 1529 C C . ILE A 1 195 ? -2.284 3.990 -7.447 1.00 95.75 195 ILE A C 1
ATOM 1531 O O . ILE A 1 195 ? -2.661 4.440 -6.362 1.00 95.75 195 ILE A O 1
ATOM 1535 N N . ILE A 1 196 ? -0.987 3.754 -7.683 1.00 95.75 196 ILE A N 1
ATOM 1536 C CA . ILE A 1 196 ? 0.053 4.056 -6.687 1.00 95.75 196 ILE A CA 1
ATOM 1537 C C . ILE A 1 196 ? 0.067 5.549 -6.357 1.00 95.75 196 ILE A C 1
ATOM 1539 O O . ILE A 1 196 ? 0.194 5.904 -5.182 1.00 95.75 196 ILE A O 1
ATOM 1543 N N . GLU A 1 197 ? -0.089 6.422 -7.348 1.00 94.81 197 GLU A N 1
ATOM 1544 C CA . GLU A 1 197 ? -0.136 7.866 -7.138 1.00 94.81 197 GLU A CA 1
ATOM 1545 C C . GLU A 1 197 ? -1.379 8.290 -6.337 1.00 94.81 197 GLU A C 1
ATOM 1547 O O . GLU A 1 197 ? -1.261 9.025 -5.349 1.00 94.81 197 GLU A O 1
ATOM 1552 N N . GLN A 1 198 ? -2.557 7.769 -6.673 1.00 94.75 198 GLN A N 1
ATOM 1553 C CA . GLN A 1 198 ? -3.793 8.028 -5.932 1.00 94.75 198 GLN A CA 1
ATOM 1554 C C . GLN A 1 198 ? -3.724 7.517 -4.478 1.00 94.75 198 GLN A C 1
ATOM 1556 O O . GLN A 1 198 ? -4.108 8.218 -3.528 1.00 94.75 198 GLN A O 1
ATOM 1561 N N . LEU A 1 199 ? -3.170 6.320 -4.261 1.00 95.44 199 LEU A N 1
ATOM 1562 C CA . LEU A 1 199 ? -2.964 5.762 -2.921 1.00 95.44 199 LEU A CA 1
ATOM 1563 C C . LEU A 1 199 ? -1.932 6.565 -2.124 1.00 95.44 199 LEU A C 1
ATOM 1565 O O . LEU A 1 199 ? -2.150 6.826 -0.938 1.00 95.44 199 LEU A O 1
ATOM 1569 N N . ARG A 1 200 ? -0.855 7.037 -2.761 1.00 94.38 200 ARG A N 1
ATOM 1570 C CA . ARG A 1 200 ? 0.137 7.924 -2.134 1.00 94.38 200 ARG A CA 1
ATOM 1571 C C . ARG A 1 200 ? -0.526 9.190 -1.598 1.00 94.38 200 ARG A C 1
ATOM 1573 O O . ARG A 1 200 ? -0.281 9.574 -0.452 1.00 94.38 200 ARG A O 1
ATOM 1580 N N . GLN A 1 201 ? -1.392 9.821 -2.392 1.00 92.38 201 GLN A N 1
ATOM 1581 C CA . GLN A 1 201 ? -2.140 11.013 -1.979 1.00 92.38 201 GLN A CA 1
ATOM 1582 C C . GLN A 1 201 ? -3.108 10.714 -0.827 1.00 92.38 201 GLN A C 1
ATOM 1584 O O . GLN A 1 201 ? -3.206 11.503 0.119 1.00 92.38 201 GLN A O 1
ATOM 1589 N N . THR A 1 202 ? -3.771 9.556 -0.866 1.00 92.62 202 THR A N 1
ATOM 1590 C CA . THR A 1 202 ? -4.677 9.096 0.197 1.00 92.62 202 THR A CA 1
ATOM 1591 C C . THR A 1 202 ? -3.934 8.901 1.518 1.00 92.62 202 THR A C 1
ATOM 1593 O O . THR A 1 202 ? -4.346 9.432 2.550 1.00 92.62 202 THR A O 1
ATOM 1596 N N . VAL A 1 203 ? -2.789 8.219 1.488 1.00 91.62 203 VAL A N 1
ATOM 1597 C CA . VAL A 1 203 ? -1.956 7.974 2.673 1.00 91.62 203 VAL A CA 1
ATOM 1598 C C . VAL A 1 203 ? -1.355 9.276 3.218 1.00 91.62 203 VAL A C 1
ATOM 1600 O O . VAL A 1 203 ? -1.346 9.491 4.433 1.00 91.62 203 VAL A O 1
ATOM 1603 N N . LYS A 1 204 ? -0.921 10.189 2.337 1.00 90.12 204 LYS A N 1
ATOM 1604 C CA . LYS A 1 204 ? -0.364 11.504 2.704 1.00 90.12 204 LYS A CA 1
ATOM 1605 C C . LYS A 1 204 ? -1.354 12.372 3.480 1.00 90.12 204 LYS A C 1
ATOM 1607 O O . LYS A 1 204 ? -0.936 13.128 4.356 1.00 90.12 204 LYS A O 1
ATOM 1612 N N . ARG A 1 205 ? -2.649 12.302 3.148 1.00 82.44 205 ARG A N 1
ATOM 1613 C CA . ARG A 1 205 ? -3.685 13.191 3.697 1.00 82.44 205 ARG A CA 1
ATOM 1614 C C . ARG A 1 205 ? -3.767 13.138 5.225 1.00 82.44 205 ARG A C 1
ATOM 1616 O O . ARG A 1 205 ? -4.088 14.169 5.811 1.00 82.44 205 ARG A O 1
ATOM 1623 N N . ASN A 1 206 ? -3.450 11.985 5.832 1.00 69.31 206 ASN A N 1
ATOM 1624 C CA . ASN A 1 206 ? -3.377 11.761 7.283 1.00 69.31 206 ASN A CA 1
ATOM 1625 C C . ASN A 1 206 ? -4.504 12.498 8.029 1.00 69.31 206 ASN A C 1
ATOM 1627 O O . ASN A 1 206 ? -4.255 13.432 8.800 1.00 69.31 206 ASN A O 1
ATOM 1631 N N . SER A 1 207 ? -5.753 12.151 7.702 1.00 76.94 207 SER A N 1
ATOM 1632 C CA . SER A 1 207 ? -6.910 12.849 8.246 1.00 76.94 207 SER A CA 1
ATOM 1633 C C . SER A 1 207 ? -7.168 12.443 9.698 1.00 76.94 207 SER A C 1
ATOM 1635 O O . SER A 1 207 ? -6.642 11.454 10.206 1.00 76.94 207 SER A O 1
ATOM 1637 N N . SER A 1 208 ? -7.999 13.222 10.389 1.00 76.12 208 SER A N 1
ATOM 1638 C CA . SER A 1 208 ? -8.446 12.903 11.750 1.00 76.12 208 SER A CA 1
ATOM 1639 C C . SER A 1 208 ? -9.406 11.707 11.803 1.00 76.12 208 SER A C 1
ATOM 1641 O O . SER A 1 208 ? -9.726 11.250 12.896 1.00 76.12 208 SER A O 1
ATOM 1643 N N . ASP A 1 209 ? -9.880 11.235 10.646 1.00 86.00 209 ASP A N 1
ATOM 1644 C CA . ASP A 1 209 ? -10.904 10.204 10.505 1.00 86.00 209 ASP A CA 1
ATOM 1645 C C . ASP A 1 209 ? -10.323 8.974 9.775 1.00 86.00 209 ASP A C 1
ATOM 1647 O O . ASP A 1 209 ? -10.296 8.930 8.536 1.00 86.00 209 ASP A O 1
ATOM 1651 N N . PRO A 1 210 ? -9.831 7.975 10.532 1.00 82.12 210 PRO A N 1
ATOM 1652 C CA . PRO A 1 210 ? -9.178 6.800 9.964 1.00 82.12 210 PRO A CA 1
ATOM 1653 C C . PRO A 1 210 ? -10.125 5.926 9.133 1.00 82.12 210 PRO A C 1
ATOM 1655 O O . PRO A 1 210 ? -9.684 5.286 8.179 1.00 82.12 210 PRO A O 1
ATOM 1658 N N . GLU A 1 211 ? -11.421 5.902 9.451 1.00 86.69 211 GLU A N 1
ATOM 1659 C CA . GLU A 1 211 ? -12.402 5.130 8.684 1.00 86.69 211 GLU A CA 1
ATOM 1660 C C . GLU A 1 211 ? -12.622 5.748 7.308 1.00 86.69 211 GLU A C 1
ATOM 1662 O O . GLU A 1 211 ? -12.691 5.039 6.301 1.00 86.69 211 GLU A O 1
ATOM 1667 N N . LYS A 1 212 ? -12.672 7.081 7.246 1.00 89.62 212 LYS A N 1
ATOM 1668 C CA . LYS A 1 212 ? -12.823 7.813 5.990 1.00 89.62 212 LYS A CA 1
ATOM 1669 C C . LYS A 1 212 ? -11.578 7.717 5.108 1.00 89.62 212 LYS A C 1
ATOM 1671 O O . LYS A 1 212 ? -11.712 7.695 3.884 1.00 89.62 212 LYS A O 1
ATOM 1676 N N . ASP A 1 213 ? -10.382 7.686 5.694 1.00 89.12 213 ASP A N 1
ATOM 1677 C CA . ASP A 1 213 ? -9.147 7.421 4.944 1.00 89.12 213 ASP A CA 1
ATOM 1678 C C . ASP A 1 213 ? -9.101 5.981 4.425 1.00 89.12 213 ASP A C 1
ATOM 1680 O O . ASP A 1 213 ? -8.772 5.766 3.259 1.00 89.12 213 ASP A O 1
ATOM 1684 N N . CYS A 1 214 ? -9.525 5.008 5.233 1.00 92.19 214 CYS A N 1
ATOM 1685 C CA . CYS A 1 214 ? -9.636 3.620 4.798 1.00 92.19 214 CYS A CA 1
ATOM 1686 C C . CYS A 1 214 ? -10.662 3.440 3.670 1.00 92.19 214 CYS A C 1
ATOM 1688 O O . CYS A 1 214 ? -10.390 2.748 2.693 1.00 92.19 214 CYS A O 1
ATOM 1690 N N . ALA A 1 215 ? -11.814 4.110 3.755 1.00 93.44 215 ALA A N 1
ATOM 1691 C CA . ALA A 1 215 ? -12.814 4.099 2.692 1.00 93.44 215 ALA A CA 1
ATOM 1692 C C . ALA A 1 215 ? -12.258 4.667 1.377 1.00 93.44 215 ALA A C 1
ATOM 1694 O O . ALA A 1 215 ? -12.436 4.046 0.338 1.00 93.44 215 ALA A O 1
ATOM 1695 N N . ARG A 1 216 ? -11.523 5.791 1.425 1.00 95.00 216 ARG A N 1
ATOM 1696 C CA . ARG A 1 216 ? -10.832 6.339 0.243 1.00 95.00 216 ARG A CA 1
ATOM 1697 C C . ARG A 1 216 ? -9.827 5.354 -0.341 1.00 95.00 216 ARG A C 1
ATOM 1699 O O . ARG A 1 216 ? -9.797 5.174 -1.551 1.00 95.00 216 ARG A O 1
ATOM 1706 N N . PHE A 1 217 ? -9.024 4.727 0.518 1.00 95.94 217 PHE A N 1
ATOM 1707 C CA . PHE A 1 217 ? -8.041 3.734 0.098 1.00 95.94 217 PHE A CA 1
ATOM 1708 C C . PHE A 1 217 ? -8.723 2.589 -0.658 1.00 95.94 217 PHE A C 1
ATOM 1710 O O . PHE A 1 217 ? -8.286 2.230 -1.745 1.00 95.94 217 PHE A O 1
ATOM 1717 N N . LEU A 1 218 ? -9.818 2.054 -0.110 1.00 96.62 218 LEU A N 1
ATOM 1718 C CA . LEU A 1 218 ? -10.596 0.992 -0.747 1.00 96.62 218 LEU A CA 1
ATOM 1719 C C . LEU A 1 218 ? -11.199 1.434 -2.080 1.00 96.62 218 LEU A C 1
ATOM 1721 O O . LEU A 1 218 ? -11.054 0.701 -3.050 1.00 96.62 218 LEU A O 1
ATOM 1725 N N . THR A 1 219 ? -11.791 2.630 -2.155 1.00 97.31 219 THR A N 1
ATOM 1726 C CA . THR A 1 219 ? -12.356 3.163 -3.405 1.00 97.31 219 THR A CA 1
ATOM 1727 C C . THR A 1 219 ? -11.320 3.206 -4.524 1.00 97.31 219 THR A C 1
ATOM 1729 O O . THR A 1 219 ? -11.591 2.690 -5.600 1.00 97.31 219 THR A O 1
ATOM 1732 N N . VAL A 1 220 ? -10.114 3.722 -4.258 1.00 97.19 220 VAL A N 1
ATOM 1733 C CA . VAL A 1 220 ? -9.033 3.766 -5.261 1.00 97.19 220 VAL A CA 1
ATOM 1734 C C . VAL A 1 220 ? -8.669 2.360 -5.753 1.00 97.19 220 VAL A C 1
ATOM 1736 O O . VAL A 1 220 ? -8.479 2.142 -6.947 1.00 97.19 220 VAL A O 1
ATOM 1739 N N . VAL A 1 221 ? -8.583 1.380 -4.846 1.00 96.88 221 VAL A N 1
ATOM 1740 C CA . VAL A 1 221 ? -8.261 -0.006 -5.225 1.00 96.88 221 VAL A CA 1
ATOM 1741 C C . VAL A 1 221 ? -9.402 -0.651 -6.018 1.00 96.88 221 VAL A C 1
ATOM 1743 O O . VAL A 1 221 ? -9.142 -1.363 -6.984 1.00 96.88 221 VAL A O 1
ATOM 1746 N N . GLU A 1 222 ? -10.656 -0.421 -5.632 1.00 95.38 222 GLU A N 1
ATOM 1747 C CA . GLU A 1 222 ? -11.837 -0.963 -6.313 1.00 95.38 222 GLU A CA 1
ATOM 1748 C C . GLU A 1 222 ? -12.022 -0.370 -7.713 1.00 95.38 222 GLU A C 1
ATOM 1750 O O . GLU A 1 222 ? -12.268 -1.119 -8.656 1.00 95.38 222 GLU A O 1
ATOM 1755 N N . GLU A 1 223 ? -11.834 0.940 -7.871 1.00 94.50 223 GLU A N 1
ATOM 1756 C CA . GLU A 1 223 ? -11.846 1.608 -9.177 1.00 94.50 223 GLU A CA 1
ATOM 1757 C C . GLU A 1 223 ? -10.741 1.054 -10.083 1.00 94.50 223 GLU A C 1
ATOM 1759 O O . GLU A 1 223 ? -11.016 0.683 -11.222 1.00 94.50 223 GLU A O 1
ATOM 1764 N N . GLY A 1 224 ? -9.530 0.868 -9.549 1.00 93.75 224 GLY A N 1
ATOM 1765 C CA . GLY A 1 224 ? -8.430 0.235 -10.273 1.00 93.75 224 GLY A CA 1
ATOM 1766 C C . GLY A 1 224 ? -8.711 -1.215 -10.693 1.00 93.75 224 GLY A C 1
ATOM 1767 O O . GLY A 1 224 ? -8.354 -1.633 -11.794 1.00 93.75 224 GLY A O 1
ATOM 1768 N N . ILE A 1 225 ? -9.389 -1.999 -9.848 1.00 92.94 225 ILE A N 1
ATOM 1769 C CA . ILE A 1 225 ? -9.843 -3.357 -10.198 1.00 92.94 225 ILE A CA 1
ATOM 1770 C C . ILE A 1 225 ? -10.828 -3.310 -11.368 1.00 92.94 225 ILE A C 1
ATOM 1772 O O . ILE A 1 225 ? -10.713 -4.110 -12.302 1.00 92.94 225 ILE A O 1
ATOM 1776 N N . GLU A 1 226 ? -11.799 -2.399 -11.329 1.00 92.19 226 GLU A N 1
ATOM 1777 C CA . GLU A 1 226 ? -12.784 -2.260 -12.400 1.00 92.19 226 GLU A CA 1
ATOM 1778 C C . GLU A 1 226 ? -12.159 -1.723 -13.690 1.00 92.19 226 GLU A C 1
ATOM 1780 O O . GLU A 1 226 ? -12.544 -2.173 -14.768 1.00 92.19 226 GLU A O 1
ATOM 1785 N N . GLU A 1 227 ? -11.142 -0.867 -13.610 1.00 91.44 227 GLU A N 1
ATOM 1786 C CA . GLU A 1 227 ? -10.385 -0.397 -14.771 1.00 91.44 227 GLU A CA 1
ATOM 1787 C C . GLU A 1 227 ? -9.634 -1.549 -15.453 1.00 91.44 227 GLU A C 1
ATOM 1789 O O . GLU A 1 227 ? -9.865 -1.821 -16.633 1.00 91.44 227 GLU A O 1
ATOM 1794 N N . ILE A 1 228 ? -8.856 -2.339 -14.699 1.00 89.12 228 ILE A N 1
ATOM 1795 C CA . ILE A 1 228 ? -8.161 -3.523 -15.243 1.00 89.12 228 ILE A CA 1
ATOM 1796 C C . ILE A 1 228 ? -9.160 -4.547 -15.810 1.00 89.12 228 ILE A C 1
ATOM 1798 O O . ILE A 1 228 ? -8.863 -5.244 -16.784 1.00 89.12 228 ILE A O 1
ATOM 1802 N N . ARG A 1 229 ? -10.352 -4.674 -15.213 1.00 87.06 229 ARG A N 1
ATOM 1803 C CA . ARG A 1 229 ? -11.410 -5.581 -15.694 1.00 87.06 229 ARG A CA 1
ATOM 1804 C C . ARG A 1 229 ? -12.097 -5.055 -16.958 1.00 87.06 229 ARG A C 1
ATOM 1806 O O . ARG A 1 229 ? -12.436 -5.845 -17.847 1.00 87.06 229 ARG A O 1
ATOM 1813 N N . GLY A 1 230 ? -12.348 -3.749 -17.007 1.00 77.62 230 GLY A N 1
ATOM 1814 C CA . GLY A 1 230 ? -12.983 -3.025 -18.106 1.00 77.62 230 GLY A CA 1
ATOM 1815 C C . GLY A 1 230 ? -12.097 -2.969 -19.344 1.00 77.62 230 GLY A C 1
ATOM 1816 O O . GLY A 1 230 ? -12.603 -3.057 -20.467 1.00 77.62 230 GLY A O 1
ATOM 1817 N N . GLU A 1 231 ? -10.779 -2.971 -19.153 1.00 64.94 231 GLU A N 1
ATOM 1818 C CA . GLU A 1 231 ? -9.787 -3.207 -20.192 1.00 64.94 231 GLU A CA 1
ATOM 1819 C C . GLU A 1 231 ? -9.789 -4.665 -20.685 1.00 64.94 231 GLU A C 1
ATOM 1821 O O . GLU A 1 231 ? -8.806 -5.404 -20.633 1.00 64.94 231 GLU A O 1
ATOM 1826 N N . ARG A 1 232 ? -10.876 -5.073 -21.342 1.00 50.84 232 ARG A N 1
ATOM 1827 C CA . ARG A 1 232 ? -10.812 -6.100 -22.392 1.00 50.84 232 ARG A CA 1
ATOM 1828 C C . ARG A 1 232 ? -10.138 -5.531 -23.648 1.00 50.84 232 ARG A C 1
ATOM 1830 O O . ARG A 1 232 ? -10.656 -5.654 -24.754 1.00 50.84 232 ARG A O 1
ATOM 1837 N N . CYS A 1 233 ? -8.964 -4.918 -23.497 1.00 41.78 233 CYS A N 1
ATOM 1838 C CA . CYS A 1 233 ? -8.065 -4.699 -24.620 1.00 41.78 233 CYS A CA 1
ATOM 1839 C C . CYS A 1 233 ? -7.563 -6.070 -25.089 1.00 41.78 233 CYS A C 1
ATOM 1841 O O . CYS A 1 233 ? -7.146 -6.898 -24.275 1.00 41.78 233 CYS A O 1
ATOM 1843 N N . GLY A 1 234 ? -7.546 -6.316 -26.404 1.00 45.41 234 GLY A N 1
ATOM 1844 C CA . GLY A 1 234 ? -6.997 -7.545 -27.003 1.00 45.41 234 GLY A CA 1
ATOM 1845 C C . GLY A 1 234 ? -5.543 -7.859 -26.603 1.00 45.41 234 GLY A C 1
ATOM 1846 O O . GLY A 1 234 ? -5.069 -8.966 -26.843 1.00 45.41 234 GLY A O 1
ATOM 1847 N N . CYS A 1 235 ? -4.866 -6.917 -25.943 1.00 45.50 235 CYS A N 1
ATOM 1848 C CA . CYS A 1 235 ? -3.538 -7.033 -25.366 1.00 45.50 235 CYS A CA 1
ATOM 1849 C C . CYS A 1 235 ? -3.480 -7.819 -24.024 1.00 45.50 235 CYS A C 1
ATOM 1851 O O . CYS A 1 235 ? -2.531 -8.573 -23.797 1.00 45.50 235 CYS A O 1
ATOM 1853 N N . VAL A 1 236 ? -4.515 -7.773 -23.170 1.00 43.69 236 VAL A N 1
ATOM 1854 C CA . VAL A 1 236 ? -4.535 -8.460 -21.851 1.00 43.69 236 VAL A CA 1
ATOM 1855 C C . VAL A 1 236 ? -4.648 -9.990 -21.988 1.00 43.69 236 VAL A C 1
ATOM 1857 O O . VAL A 1 236 ? -4.045 -10.745 -21.221 1.00 43.69 236 VAL A O 1
ATOM 1860 N N . LEU A 1 237 ? -5.348 -10.471 -23.023 1.00 44.25 237 LEU A N 1
ATOM 1861 C CA . LEU A 1 237 ? -5.458 -11.904 -23.348 1.00 44.25 237 LEU A CA 1
ATOM 1862 C C . LEU A 1 237 ? -4.127 -12.531 -23.808 1.00 44.25 237 LEU A C 1
ATOM 1864 O O . LEU A 1 237 ? -3.981 -13.755 -23.741 1.00 44.25 237 LEU A O 1
ATOM 1868 N N . GLN A 1 238 ? -3.170 -11.720 -24.269 1.00 43.66 238 GLN A N 1
ATOM 1869 C CA . GLN A 1 238 ? -1.827 -12.169 -24.648 1.00 43.66 238 GLN A CA 1
ATOM 1870 C C . GLN A 1 238 ? -0.853 -12.130 -23.458 1.00 43.66 238 GLN A C 1
ATOM 1872 O O . GLN A 1 238 ? -0.095 -13.083 -23.286 1.00 43.66 238 GLN A O 1
ATOM 1877 N N . CYS A 1 239 ? -0.933 -11.121 -22.580 1.00 41.97 239 CYS A N 1
ATOM 1878 C CA . CYS A 1 239 ? -0.090 -11.033 -21.376 1.00 41.97 239 CYS A CA 1
ATOM 1879 C C . CYS A 1 239 ? -0.364 -12.148 -20.355 1.00 41.97 239 CYS A C 1
ATOM 1881 O O . CYS A 1 239 ? 0.577 -12.751 -19.843 1.00 41.97 239 CYS A O 1
ATOM 1883 N N . ASN A 1 240 ? -1.633 -12.506 -20.115 1.00 43.88 240 ASN A N 1
ATOM 1884 C CA . ASN A 1 240 ? -1.980 -13.573 -19.161 1.00 43.88 240 ASN A CA 1
ATOM 1885 C C . ASN A 1 240 ? -1.537 -14.979 -19.615 1.00 43.88 240 ASN A C 1
ATOM 1887 O O . ASN A 1 240 ? -1.516 -15.904 -18.807 1.00 43.88 240 ASN A O 1
ATOM 1891 N N . LYS A 1 241 ? -1.178 -15.154 -20.895 1.00 44.75 241 LYS A N 1
ATOM 1892 C CA . LYS A 1 241 ? -0.595 -16.399 -21.426 1.00 44.75 241 LYS A CA 1
ATOM 1893 C C . LYS A 1 241 ? 0.935 -16.429 -21.355 1.00 44.75 241 LYS A C 1
ATOM 1895 O O . LYS A 1 241 ? 1.512 -17.492 -21.561 1.00 44.75 241 LYS A O 1
ATOM 1900 N N . ALA A 1 242 ? 1.579 -15.287 -21.109 1.00 35.91 242 ALA A N 1
ATOM 1901 C CA . ALA A 1 242 ? 3.032 -15.135 -21.158 1.00 35.91 242 ALA A CA 1
ATOM 1902 C C . ALA A 1 242 ? 3.718 -15.280 -19.790 1.00 35.91 242 ALA A C 1
ATOM 1904 O O . ALA A 1 242 ? 4.942 -15.382 -19.736 1.00 35.91 242 ALA A O 1
ATOM 1905 N N . LEU A 1 243 ? 2.961 -15.322 -18.690 1.00 45.53 243 LEU A N 1
ATOM 1906 C CA . LEU A 1 243 ? 3.527 -15.659 -17.388 1.00 45.53 243 LEU A CA 1
ATOM 1907 C C . LEU A 1 243 ? 3.742 -17.173 -17.311 1.00 45.53 243 LEU A C 1
ATOM 1909 O O . LEU A 1 243 ? 2.788 -17.930 -17.523 1.00 45.53 243 LEU A O 1
ATOM 1913 N N . PRO A 1 244 ? 4.974 -17.641 -17.043 1.00 34.88 244 PRO A N 1
ATOM 1914 C CA . PRO A 1 244 ? 5.250 -19.063 -16.989 1.00 34.88 244 PRO A CA 1
ATOM 1915 C C . PRO A 1 244 ? 4.368 -19.701 -15.918 1.00 34.88 244 PRO A C 1
ATOM 1917 O O . PRO A 1 244 ? 4.332 -19.259 -14.768 1.00 34.88 244 PRO A O 1
ATOM 1920 N N . SER A 1 245 ? 3.643 -20.753 -16.311 1.00 39.00 245 SER A N 1
ATOM 1921 C CA . SER A 1 245 ? 2.949 -21.622 -15.369 1.00 39.00 245 SER A CA 1
ATOM 1922 C C . SER A 1 245 ? 3.940 -22.016 -14.284 1.00 39.00 245 SER A C 1
ATOM 1924 O O . SER A 1 245 ? 5.014 -22.523 -14.613 1.00 39.00 245 SER A O 1
ATOM 1926 N N . VAL A 1 246 ? 3.584 -21.786 -13.020 1.00 40.66 246 VAL A N 1
ATOM 1927 C CA . VAL A 1 246 ? 4.332 -22.289 -11.868 1.00 40.66 246 VAL A CA 1
ATOM 1928 C C . VAL A 1 246 ? 4.559 -23.778 -12.101 1.00 40.66 246 VAL A C 1
ATOM 1930 O O . VAL A 1 246 ? 3.628 -24.578 -12.008 1.00 40.66 246 VAL A O 1
ATOM 1933 N N . VAL A 1 247 ? 5.781 -24.143 -12.489 1.00 30.98 247 VAL A N 1
ATOM 1934 C CA . VAL A 1 247 ? 6.173 -25.542 -12.603 1.00 30.98 247 VAL A CA 1
ATOM 1935 C C . VAL A 1 247 ? 6.150 -26.057 -11.170 1.00 30.98 247 VAL A C 1
ATOM 1937 O O . VAL A 1 247 ? 6.875 -25.509 -10.337 1.00 30.98 247 VAL A O 1
ATOM 1940 N N . PRO A 1 248 ? 5.314 -27.050 -10.826 1.00 31.44 248 PRO A N 1
ATOM 1941 C CA . PRO A 1 248 ? 5.384 -27.630 -9.500 1.00 31.44 248 PRO A CA 1
ATOM 1942 C C . PRO A 1 248 ? 6.797 -28.188 -9.330 1.00 31.44 248 PRO A C 1
ATOM 1944 O O . PRO A 1 248 ? 7.229 -29.031 -10.121 1.00 31.44 248 PRO A O 1
ATOM 1947 N N . CYS A 1 249 ? 7.530 -27.682 -8.332 1.00 28.75 249 CYS A N 1
ATOM 1948 C CA . CYS A 1 249 ? 8.793 -28.269 -7.908 1.00 28.75 249 CYS A CA 1
ATOM 1949 C C . CYS A 1 249 ? 8.564 -29.768 -7.725 1.00 28.75 249 CYS A C 1
ATOM 1951 O O . CYS A 1 249 ? 7.842 -30.185 -6.817 1.00 28.75 249 CYS A O 1
ATOM 1953 N N . LYS A 1 250 ? 9.153 -30.579 -8.611 1.00 33.25 250 LYS A N 1
ATOM 1954 C CA . LYS A 1 250 ? 9.242 -32.018 -8.387 1.00 33.25 250 LYS A CA 1
ATOM 1955 C C . LYS A 1 250 ? 9.938 -32.211 -7.037 1.00 33.25 250 LYS A C 1
ATOM 1957 O O . LYS A 1 250 ? 10.979 -31.585 -6.826 1.00 33.25 250 LYS A O 1
ATOM 1962 N N . PRO A 1 251 ? 9.400 -33.035 -6.126 1.00 32.84 251 PRO A N 1
ATOM 1963 C CA . PRO A 1 251 ? 10.141 -33.407 -4.936 1.00 32.84 251 PRO A CA 1
ATOM 1964 C C . PRO A 1 251 ? 11.431 -34.086 -5.399 1.00 32.84 251 PRO A C 1
ATOM 1966 O O . PRO A 1 251 ? 11.392 -35.076 -6.128 1.00 32.84 251 PRO A O 1
ATOM 1969 N N . SER A 1 252 ? 12.567 -33.491 -5.040 1.00 37.03 252 SER A N 1
ATOM 1970 C CA . SER A 1 252 ? 13.884 -34.078 -5.241 1.00 37.03 252 SER A CA 1
ATOM 1971 C C . SER A 1 252 ? 13.892 -35.456 -4.590 1.00 37.03 252 SER A C 1
ATOM 1973 O O . SER A 1 252 ? 13.658 -35.564 -3.384 1.00 37.03 252 SER A O 1
ATOM 1975 N N . GLU A 1 253 ? 14.129 -36.489 -5.394 1.00 33.44 253 GLU A N 1
ATOM 1976 C CA . GLU A 1 253 ? 14.396 -37.841 -4.921 1.00 33.44 253 GLU A CA 1
ATOM 1977 C C . GLU A 1 253 ? 15.486 -37.771 -3.848 1.00 33.44 253 GLU A C 1
ATOM 1979 O O . GLU A 1 253 ? 16.575 -37.238 -4.079 1.00 33.44 253 GLU A O 1
ATOM 1984 N N . LEU A 1 254 ? 15.164 -38.260 -2.646 1.00 35.44 254 LEU A N 1
ATOM 1985 C CA . LEU A 1 254 ? 16.147 -38.476 -1.596 1.00 35.44 254 LEU A CA 1
ATOM 1986 C C . LEU A 1 254 ? 17.219 -39.413 -2.155 1.00 35.44 254 LEU A C 1
ATOM 1988 O O . LEU A 1 254 ? 16.991 -40.612 -2.307 1.00 35.44 254 LEU A O 1
ATOM 1992 N N . ALA A 1 255 ? 18.400 -38.865 -2.423 1.00 33.41 255 ALA A N 1
ATOM 1993 C CA . ALA A 1 255 ? 19.608 -39.652 -2.552 1.00 33.41 255 ALA A CA 1
ATOM 1994 C C . ALA A 1 255 ? 19.879 -40.312 -1.193 1.00 33.41 255 ALA A C 1
ATOM 1996 O O . ALA A 1 255 ? 20.393 -39.694 -0.262 1.00 33.41 255 ALA A O 1
ATOM 1997 N N . THR A 1 256 ? 19.500 -41.580 -1.070 1.00 36.38 256 THR A N 1
ATOM 1998 C CA . THR A 1 256 ? 19.993 -42.482 -0.033 1.00 36.38 256 THR A CA 1
ATOM 1999 C C . THR A 1 256 ? 21.484 -42.705 -0.268 1.00 36.38 256 THR A C 1
ATOM 2001 O O . THR A 1 256 ? 21.879 -43.634 -0.974 1.00 36.38 256 THR A O 1
ATOM 2004 N N . THR A 1 257 ? 22.335 -41.852 0.295 1.00 35.25 257 THR A N 1
ATOM 2005 C CA . THR A 1 257 ? 23.751 -42.182 0.463 1.00 35.25 257 THR A CA 1
ATOM 2006 C C . THR A 1 257 ? 23.897 -42.953 1.766 1.00 35.25 257 THR A C 1
ATOM 2008 O O . THR A 1 257 ? 23.935 -42.375 2.851 1.00 35.25 257 THR A O 1
ATOM 2011 N N . ASN A 1 258 ? 23.936 -44.279 1.641 1.00 34.59 258 ASN A N 1
ATOM 2012 C CA . ASN A 1 258 ? 24.433 -45.173 2.677 1.00 34.59 258 ASN A CA 1
ATOM 2013 C C . ASN A 1 258 ? 25.875 -44.778 3.022 1.00 34.59 258 ASN A C 1
ATOM 2015 O O . ASN A 1 258 ? 26.756 -44.863 2.170 1.00 34.59 258 ASN A O 1
ATOM 2019 N N . SER A 1 259 ? 26.100 -44.375 4.270 1.00 31.16 259 SER A N 1
ATOM 2020 C CA . SER A 1 259 ? 27.427 -44.323 4.879 1.00 31.16 259 SER A CA 1
ATOM 2021 C C . SER A 1 259 ? 27.639 -45.639 5.630 1.00 31.16 259 SER A C 1
ATOM 2023 O O . SER A 1 259 ? 26.892 -45.897 6.576 1.00 31.16 259 SER A O 1
ATOM 2025 N N . PRO A 1 260 ? 28.606 -46.490 5.260 1.00 43.75 260 PRO A N 1
ATOM 2026 C CA . PRO A 1 260 ? 29.218 -47.397 6.212 1.00 43.75 260 PRO A CA 1
ATOM 2027 C C . PRO A 1 260 ? 30.360 -46.643 6.901 1.00 43.75 260 PRO A C 1
ATOM 2029 O O . PRO A 1 260 ? 31.053 -45.870 6.251 1.00 43.75 260 PRO A O 1
ATOM 2032 N N . ASP A 1 261 ? 30.466 -46.773 8.219 1.00 32.69 261 ASP A N 1
ATOM 2033 C CA . ASP A 1 261 ? 31.732 -46.877 8.963 1.00 32.69 261 ASP A CA 1
ATOM 2034 C C . ASP A 1 261 ? 31.463 -46.577 10.439 1.00 32.69 261 ASP A C 1
ATOM 2036 O O . ASP A 1 261 ? 31.575 -45.458 10.939 1.00 32.69 261 ASP A O 1
ATOM 2040 N N . CYS A 1 262 ? 31.079 -47.634 11.147 1.00 30.55 262 CYS A N 1
ATOM 2041 C CA . CYS A 1 262 ? 31.335 -47.789 12.567 1.00 30.55 262 CYS A CA 1
ATOM 2042 C C . CYS A 1 262 ? 31.829 -49.225 12.786 1.00 30.55 262 CYS A C 1
ATOM 2044 O O . CYS A 1 262 ? 31.213 -50.170 12.294 1.00 30.55 262 CYS A O 1
ATOM 2046 N N . ILE A 1 263 ? 32.870 -49.332 13.618 1.00 34.47 263 ILE A N 1
ATOM 2047 C CA . ILE A 1 263 ? 33.480 -50.524 14.232 1.00 34.47 263 ILE A CA 1
ATOM 2048 C C . ILE A 1 263 ? 34.683 -51.121 13.475 1.00 34.47 263 ILE A C 1
ATOM 2050 O O . ILE A 1 263 ? 34.556 -52.056 12.687 1.00 34.47 263 ILE A O 1
ATOM 2054 N N . ALA A 1 264 ? 35.873 -50.640 13.847 1.00 37.03 264 ALA A N 1
ATOM 2055 C CA . ALA A 1 264 ? 36.822 -51.419 14.650 1.00 37.03 264 ALA A CA 1
ATOM 2056 C C . ALA A 1 264 ? 37.460 -50.499 15.702 1.00 37.03 264 ALA A C 1
ATOM 2058 O O . ALA A 1 264 ? 37.735 -49.329 15.350 1.00 37.03 264 ALA A O 1
#

Mean predicted aligned error: 12.29 Å

Secondary structure (DSSP, 8-state):
---------SS-TTTGGGSEEEGGG-SSHHHHHHHHHHHHHHHHHHHHHH--------TTTEEEEETSTTSEEEEE---------S-----SSTTT--SSTTTS-HHHHHTTT-TTPPP-HHHHHHHHHHHHHHHHHHB-TTSSBPTT--HHHHHHHH---HHHHHHHHHHHHHS------TTS-THHHHHHHHHHHHHHHHHHT--S-HHHHHHHHHHHHHHHHHHHHH---TTHHHHTTTSPP----PPPP----PPP----